Protein AF-A0A937QQ62-F1 (afdb_monomer)

Mean predicted aligned error: 9.94 Å

Foldseek 3Di:
DDPDDKDWDKDKDKDKDDWPWDWPPCDPQQKTKTKTKIKIKIKIKTKIAAAFDKTKDKDKDKDKDWDWDAGPVFRKIKIKIKIKMKIKMKMWGFHHFMWMKIKIKMWMWMWIWMDGPQKIKIKIKIKIKIKMKTKTAFGFTKMKIKIKMKMKMWMWMDGPLGIDIDMDIDIDMDIDMDGDHGRDIDMDIDMDIDMDMDMDMGGRDDDPPPPDD

Secondary structure (DSSP, 8-state):
------EEEEEEEEEEE----EEE---TTT-EEEEEEEEEEEEEEEEEESSEEEEEEEEEEEEEEEEEEEETTTTEEEEEEEEEEEEEEEEEEEESSEEEEEEEEEEEEEEEEEEETTEEEEEEEEEEEEEEEEEEESSEEEEEEEEEEEEEEEEEEEETTEEEEEEEEEEEEEEEEEEE-TT-EEEEEEEEEEEEEEEEEEEPPPPPPP---

Nearest PDB structures (foldseek):
  3efm-assembly1_A  TM=2.524E-01  e=1.528E+00  Bordetella pertussis
  4v3h-assembly2_B  TM=1.634E-01  e=2.079E+00  Klebsiella oxytoca
  4zgv-assembly2_B  TM=1.883E-01  e=3.475E+00  Pectobacterium atrosepticum SCRI1043
  2qom-assembly1_A  TM=1.536E-01  e=3.475E+00  Escherichia coli O157:H7
  3qlb-assembly1_A  TM=2.013E-01  e=6.113E+00  Pseudomonas fluorescens

Structure (mmCIF, N/CA/C/O backbone):
data_AF-A0A937QQ62-F1
#
_entry.id   AF-A0A937QQ62-F1
#
loop_
_atom_site.group_PDB
_atom_site.id
_atom_site.type_symbol
_atom_site.label_atom_id
_atom_site.label_alt_id
_atom_site.label_comp_id
_atom_site.label_asym_id
_atom_site.label_entity_id
_atom_site.label_seq_id
_atom_site.pdbx_PDB_ins_code
_atom_site.Cartn_x
_atom_site.Cartn_y
_atom_site.Cartn_z
_atom_site.occupancy
_atom_site.B_iso_or_equiv
_atom_site.auth_seq_id
_atom_site.auth_comp_id
_atom_site.auth_asym_id
_atom_site.auth_atom_id
_atom_site.pdbx_PDB_model_num
ATOM 1 N N . MET A 1 1 ? 12.461 14.616 -43.320 1.00 37.62 1 MET A N 1
ATOM 2 C CA . MET A 1 1 ? 12.320 14.978 -41.890 1.00 37.62 1 MET A CA 1
ATOM 3 C C . MET A 1 1 ? 11.287 14.035 -41.273 1.00 37.62 1 MET A C 1
ATOM 5 O O . MET A 1 1 ? 10.093 14.271 -41.407 1.00 37.62 1 MET A O 1
ATOM 9 N N . ASN A 1 2 ? 11.718 12.894 -40.723 1.00 38.25 2 ASN A N 1
ATOM 10 C CA . ASN A 1 2 ? 10.791 11.850 -40.265 1.00 38.25 2 ASN A CA 1
ATOM 11 C C . ASN A 1 2 ? 10.217 12.244 -38.903 1.00 38.25 2 ASN A C 1
ATOM 13 O O . ASN A 1 2 ? 10.931 12.215 -37.900 1.00 38.25 2 ASN A O 1
ATOM 17 N N . LYS A 1 3 ? 8.936 12.626 -38.885 1.00 38.94 3 LYS A N 1
ATOM 18 C CA . LYS A 1 3 ? 8.153 12.864 -37.669 1.00 38.94 3 LYS A CA 1
ATOM 19 C C . LYS A 1 3 ? 8.118 11.560 -36.867 1.00 38.94 3 LYS A C 1
ATOM 21 O O . LYS A 1 3 ? 7.357 10.652 -37.181 1.00 38.94 3 LYS A O 1
ATOM 26 N N . ARG A 1 4 ? 8.997 11.425 -35.872 1.00 45.38 4 ARG A N 1
ATOM 27 C CA . ARG A 1 4 ? 8.926 10.323 -34.908 1.00 45.38 4 ARG A CA 1
ATOM 28 C C . ARG A 1 4 ? 7.755 10.634 -33.983 1.00 45.38 4 ARG A C 1
ATOM 30 O O . ARG A 1 4 ? 7.864 11.534 -33.159 1.00 45.38 4 ARG A O 1
ATOM 37 N N . LEU A 1 5 ? 6.635 9.942 -34.176 1.00 44.56 5 LEU A N 1
ATOM 38 C CA . LEU A 1 5 ? 5.533 9.942 -33.220 1.00 44.56 5 LEU A CA 1
ATOM 39 C C . LEU A 1 5 ? 6.037 9.340 -31.905 1.00 44.56 5 LEU A C 1
ATOM 41 O O . LEU A 1 5 ? 6.499 8.200 -31.880 1.00 44.56 5 LEU A O 1
ATOM 45 N N . THR A 1 6 ? 5.965 10.120 -30.833 1.00 47.91 6 THR A N 1
ATOM 46 C CA . THR A 1 6 ? 6.193 9.647 -29.469 1.00 47.91 6 THR A CA 1
ATOM 47 C C . THR A 1 6 ? 4.828 9.301 -28.890 1.00 47.91 6 THR A C 1
ATOM 49 O O . THR A 1 6 ? 4.011 10.195 -28.684 1.00 47.91 6 THR A O 1
ATOM 52 N N . LEU A 1 7 ? 4.557 8.013 -28.668 1.00 48.25 7 LEU A N 1
ATOM 53 C CA . LEU A 1 7 ? 3.339 7.571 -27.993 1.00 48.25 7 LEU A CA 1
ATOM 54 C C . LEU A 1 7 ? 3.666 7.367 -26.508 1.00 48.25 7 LEU A C 1
ATOM 56 O O . LEU A 1 7 ? 4.465 6.495 -26.156 1.00 48.25 7 LEU A O 1
ATOM 60 N N . SER A 1 8 ? 3.076 8.205 -25.661 1.00 52.59 8 SER A N 1
ATOM 61 C CA . SER A 1 8 ? 3.051 8.037 -24.209 1.00 52.59 8 SER A CA 1
ATOM 62 C C . SER A 1 8 ? 1.609 7.749 -23.812 1.00 52.59 8 SER A C 1
ATOM 64 O O . SER A 1 8 ? 0.705 8.472 -24.231 1.00 52.59 8 SER A O 1
ATOM 66 N N . ALA A 1 9 ? 1.390 6.674 -23.061 1.00 56.91 9 ALA A N 1
ATOM 67 C CA . ALA A 1 9 ? 0.075 6.295 -22.564 1.00 56.91 9 ALA A CA 1
ATOM 68 C C . ALA A 1 9 ? 0.156 6.090 -21.053 1.00 56.91 9 ALA A C 1
ATOM 70 O O . ALA A 1 9 ? 1.068 5.423 -20.557 1.00 56.91 9 ALA A O 1
ATOM 71 N N . VAL A 1 10 ? -0.813 6.669 -20.349 1.00 52.09 10 VAL A N 1
ATOM 72 C CA . VAL A 1 10 ? -1.004 6.518 -18.911 1.00 52.09 10 VAL A CA 1
ATOM 73 C C . VAL A 1 10 ? -2.430 6.034 -18.693 1.00 52.09 10 VAL A C 1
ATOM 75 O O . VAL A 1 10 ? -3.376 6.668 -19.154 1.00 52.09 10 VAL A O 1
ATOM 78 N N . VAL A 1 11 ? -2.582 4.900 -18.011 1.00 56.41 11 VAL A N 1
ATOM 79 C CA . VAL A 1 11 ? -3.888 4.353 -17.620 1.00 56.41 11 VAL A CA 1
ATOM 80 C C . VAL A 1 11 ? -3.872 4.151 -16.113 1.00 56.41 11 VAL A C 1
ATOM 82 O O . VAL A 1 11 ? -2.973 3.490 -15.588 1.00 56.41 11 VAL A O 1
ATOM 85 N N . VAL A 1 12 ? -4.864 4.730 -15.437 1.00 56.66 12 VAL A N 1
ATOM 86 C CA . VAL A 1 12 ? -5.102 4.565 -14.002 1.00 56.66 12 VAL A CA 1
ATOM 87 C C . VAL A 1 12 ? -6.483 3.951 -13.830 1.00 56.66 12 VAL A C 1
ATOM 89 O O . VAL A 1 12 ? -7.473 4.525 -14.280 1.00 56.66 12 VAL A O 1
ATOM 92 N N . LEU A 1 13 ? -6.549 2.782 -13.195 1.00 56.09 13 LEU A N 1
ATOM 93 C CA . LEU A 1 13 ? -7.809 2.154 -12.805 1.00 56.09 13 LEU A CA 1
ATOM 94 C C . LEU A 1 13 ? -7.881 2.136 -11.281 1.00 56.09 13 LEU A C 1
ATOM 96 O O . LEU A 1 13 ? -7.097 1.437 -10.639 1.00 56.09 13 LEU A O 1
ATOM 100 N N . LEU A 1 14 ? -8.812 2.911 -10.727 1.00 61.06 14 LEU A N 1
ATOM 101 C CA . LEU A 1 14 ? -9.095 2.954 -9.298 1.00 61.06 14 LEU A CA 1
ATOM 102 C C . LEU A 1 14 ? -10.375 2.162 -9.027 1.00 61.06 14 LEU A C 1
ATOM 104 O O . LEU A 1 14 ? -11.438 2.512 -9.537 1.00 61.06 14 LEU A O 1
ATOM 108 N N . MET A 1 15 ? -10.274 1.104 -8.226 1.00 54.94 15 MET A N 1
ATOM 109 C CA . MET A 1 15 ? -11.436 0.372 -7.724 1.00 54.94 15 MET A CA 1
ATOM 110 C C . MET A 1 15 ? -11.490 0.531 -6.207 1.00 54.94 15 MET A C 1
ATOM 112 O O . MET A 1 15 ? -10.706 -0.083 -5.488 1.00 54.94 15 MET A O 1
ATOM 116 N N . CYS A 1 16 ? -12.408 1.365 -5.724 1.00 51.03 16 CYS A N 1
ATOM 117 C CA . CYS A 1 16 ? -12.754 1.435 -4.307 1.00 51.03 16 CYS A CA 1
ATOM 118 C C . CYS A 1 16 ? -14.059 0.660 -4.113 1.00 51.03 16 CYS A C 1
ATOM 120 O O . CYS A 1 16 ? -15.087 1.062 -4.661 1.00 51.03 16 CYS A O 1
ATOM 122 N N . SER A 1 17 ? -14.035 -0.446 -3.366 1.00 52.47 17 SER A N 1
ATOM 123 C CA . SER A 1 17 ? -15.276 -1.118 -2.964 1.00 52.47 17 SER A CA 1
ATOM 124 C C . SER A 1 17 ? -15.743 -0.539 -1.626 1.00 52.47 17 SER A C 1
ATOM 126 O O . SER A 1 17 ? -14.961 -0.390 -0.685 1.00 52.47 17 SER A O 1
ATOM 128 N N . GLY A 1 18 ? -17.004 -0.099 -1.582 1.00 46.62 18 GLY A N 1
ATOM 129 C CA . GLY A 1 18 ? -17.591 0.558 -0.417 1.00 46.62 18 GLY A CA 1
ATOM 130 C C . GLY A 1 18 ? -17.643 -0.367 0.797 1.00 46.62 18 GLY A C 1
ATOM 131 O O . GLY A 1 18 ? -17.888 -1.566 0.676 1.00 46.62 18 GLY A O 1
ATOM 132 N N . ALA A 1 19 ? -17.427 0.209 1.977 1.00 46.06 19 ALA A N 1
ATOM 133 C CA . ALA A 1 19 ? -17.493 -0.514 3.231 1.00 46.06 19 ALA A CA 1
ATOM 134 C C . ALA A 1 19 ? -18.920 -0.981 3.538 1.00 46.06 19 ALA A C 1
ATOM 136 O O . ALA A 1 19 ? -19.800 -0.168 3.827 1.00 46.06 19 ALA A O 1
ATOM 137 N N . PHE A 1 20 ? -19.158 -2.293 3.515 1.00 46.12 20 PHE A N 1
ATOM 138 C CA . PHE A 1 20 ? -20.405 -2.863 4.014 1.00 46.12 20 PHE A CA 1
ATOM 139 C C . PHE A 1 20 ? -20.339 -2.917 5.540 1.00 46.12 20 PHE A C 1
ATOM 141 O O . PHE A 1 20 ? -19.780 -3.841 6.127 1.00 46.12 20 PHE A O 1
ATOM 148 N N . ALA A 1 21 ? -20.901 -1.902 6.192 1.00 42.62 21 ALA A N 1
ATOM 149 C CA . ALA A 1 21 ? -21.165 -1.955 7.620 1.00 42.62 21 ALA A CA 1
ATOM 150 C C . ALA A 1 21 ? -22.419 -2.811 7.852 1.00 42.62 21 ALA A C 1
ATOM 152 O O . ALA A 1 21 ? -23.536 -2.316 7.713 1.00 42.62 21 ALA A O 1
ATOM 153 N N . SER A 1 22 ? -22.260 -4.098 8.172 1.00 47.44 22 SER A N 1
ATOM 154 C CA . SER A 1 22 ? -23.400 -4.901 8.632 1.00 47.44 22 SER A CA 1
ATOM 155 C C . SER A 1 22 ? -23.539 -4.740 10.144 1.00 47.44 22 SER A C 1
ATOM 157 O O . SER A 1 22 ? -22.675 -5.125 10.935 1.00 47.44 22 SER A O 1
ATOM 159 N N . THR A 1 23 ? -24.617 -4.086 10.562 1.00 49.84 23 THR A N 1
ATOM 160 C CA . THR A 1 23 ? -25.002 -3.996 11.965 1.00 49.84 23 THR A CA 1
ATOM 161 C C . THR A 1 23 ? -25.722 -5.282 12.346 1.00 49.84 23 THR A C 1
ATOM 163 O O . THR A 1 23 ? -26.835 -5.550 11.899 1.00 49.84 23 THR A O 1
ATOM 166 N N . GLY A 1 24 ? -25.086 -6.093 13.192 1.00 47.06 24 GLY A N 1
ATOM 167 C CA . GLY A 1 24 ? -25.740 -7.253 13.786 1.00 47.06 24 GLY A CA 1
ATOM 168 C C . GLY A 1 24 ? -26.969 -6.812 14.583 1.00 47.06 24 GLY A C 1
ATOM 169 O O . GLY A 1 24 ? -26.878 -5.893 15.407 1.00 47.06 24 GLY A O 1
ATOM 170 N N . HIS A 1 25 ? -28.099 -7.460 14.288 1.00 43.50 25 HIS A N 1
ATOM 171 C CA . HIS A 1 25 ? -29.387 -7.353 14.971 1.00 43.50 25 HIS A CA 1
ATOM 172 C C . HIS A 1 25 ? -29.186 -7.225 16.487 1.00 43.50 25 HIS A C 1
ATOM 174 O O . HIS A 1 25 ? -28.410 -7.976 17.078 1.00 43.50 25 HIS A O 1
ATOM 180 N N . GLN A 1 26 ? -29.897 -6.286 17.114 1.00 44.41 26 GLN A N 1
ATOM 181 C CA . GLN A 1 26 ? -29.991 -6.155 18.565 1.00 44.41 26 GLN A CA 1
ATOM 182 C C . GLN A 1 26 ? -30.672 -7.425 19.104 1.00 44.41 26 GLN A C 1
ATOM 184 O O . GLN A 1 26 ? -31.889 -7.475 19.256 1.00 44.41 26 GLN A O 1
ATOM 189 N N . LEU A 1 27 ? -29.901 -8.500 19.296 1.00 50.84 27 LEU A N 1
ATOM 190 C CA . LEU A 1 27 ? -30.382 -9.708 19.953 1.00 50.84 27 LEU A CA 1
ATOM 191 C C . LEU A 1 27 ? -30.845 -9.272 21.344 1.00 50.84 27 LEU A C 1
ATOM 193 O O . LEU A 1 27 ? -30.134 -8.526 22.022 1.00 50.84 27 LEU A O 1
ATOM 197 N N . GLN A 1 28 ? -32.047 -9.704 21.732 1.00 50.94 28 GLN A N 1
ATOM 198 C CA . GLN A 1 28 ? -32.809 -9.313 22.932 1.00 50.94 28 GLN A CA 1
ATOM 199 C C . GLN A 1 28 ? -32.037 -9.361 24.275 1.00 50.94 28 GLN A C 1
ATOM 201 O O . GLN A 1 28 ? -32.583 -8.975 25.301 1.00 50.94 28 GLN A O 1
ATOM 206 N N . SER A 1 29 ? -30.769 -9.781 24.283 1.00 53.16 29 SER A N 1
ATOM 207 C CA . SER A 1 29 ? -29.857 -9.858 25.427 1.00 53.16 29 SER A CA 1
ATOM 208 C C . SER A 1 29 ? -28.827 -8.715 25.550 1.00 53.16 29 SER A C 1
ATOM 210 O O . SER A 1 29 ? -27.942 -8.794 26.397 1.00 53.16 29 SER A O 1
ATOM 212 N N . GLY A 1 30 ? -28.911 -7.640 24.753 1.00 54.53 30 GLY A N 1
ATOM 213 C CA . GLY A 1 30 ? -28.072 -6.441 24.947 1.00 54.53 30 GLY A CA 1
ATOM 214 C C . GLY A 1 30 ? -26.672 -6.501 24.320 1.00 54.53 30 GLY A C 1
ATOM 215 O O . GLY A 1 30 ? -25.769 -5.791 24.762 1.00 54.53 30 GLY A O 1
ATOM 216 N N . SER A 1 31 ? -26.485 -7.322 23.285 1.00 60.22 31 SER A N 1
ATOM 217 C CA . SER A 1 31 ? -25.223 -7.410 22.539 1.00 60.22 31 SER A CA 1
ATOM 218 C C . SER A 1 31 ? -25.063 -6.310 21.474 1.00 60.22 31 SER A C 1
ATOM 220 O O . SER A 1 31 ? -26.042 -5.781 20.944 1.00 60.22 31 SER A O 1
ATOM 222 N N . ILE A 1 32 ? -23.812 -5.961 21.151 1.00 63.41 32 ILE A N 1
ATOM 223 C CA . ILE A 1 32 ? -23.443 -5.059 20.048 1.00 63.41 32 ILE A CA 1
ATOM 224 C C . ILE A 1 32 ? -22.509 -5.793 19.091 1.00 63.41 32 ILE A C 1
ATOM 226 O O . ILE A 1 32 ? -21.389 -6.115 19.476 1.00 63.41 32 ILE A O 1
ATOM 230 N N . GLY A 1 33 ? -22.932 -5.982 17.839 1.00 64.69 33 GLY A N 1
ATOM 231 C CA . GLY A 1 33 ? -22.067 -6.427 16.741 1.00 64.69 33 GLY A CA 1
ATOM 232 C C . GLY A 1 33 ? -21.792 -5.307 15.735 1.00 64.69 33 GLY A C 1
ATOM 233 O O . GLY A 1 33 ? -22.736 -4.649 15.286 1.00 64.69 33 GLY A O 1
ATOM 234 N N . GLN A 1 34 ? -20.528 -5.089 15.371 1.00 70.81 34 GLN A N 1
ATOM 235 C CA . GLN A 1 34 ? -20.122 -4.213 14.266 1.00 70.81 34 GLN A CA 1
ATOM 236 C C . GLN A 1 34 ? -19.093 -4.924 13.400 1.00 70.81 34 GLN A C 1
ATOM 238 O O . GLN 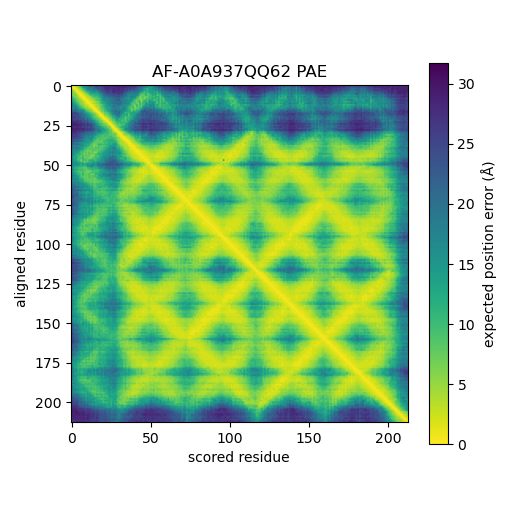A 1 34 ? -18.141 -5.493 13.923 1.00 70.81 34 GLN A O 1
ATOM 243 N N . LEU A 1 35 ? -19.283 -4.887 12.087 1.00 70.88 35 LEU A N 1
ATOM 244 C CA . LEU A 1 35 ? -18.323 -5.404 11.126 1.00 70.88 35 LEU A CA 1
ATOM 245 C C . LEU A 1 35 ? -18.131 -4.353 10.044 1.00 70.88 35 LEU A C 1
ATOM 247 O O . LEU A 1 35 ? -19.108 -3.807 9.534 1.00 70.88 35 LEU A O 1
ATOM 251 N N . GLN A 1 36 ? -16.879 -4.050 9.734 1.00 73.19 36 GLN A N 1
ATOM 252 C CA . GLN A 1 36 ? -16.502 -3.044 8.761 1.00 73.19 36 GLN A CA 1
ATOM 253 C C . GLN A 1 36 ? -15.337 -3.572 7.942 1.00 73.19 36 GLN A C 1
ATOM 255 O O . GLN A 1 36 ? -14.296 -3.925 8.482 1.00 73.19 36 GLN A O 1
ATOM 260 N N . SER A 1 37 ? -15.507 -3.609 6.631 1.00 77.25 37 SER A N 1
ATOM 261 C CA . SER A 1 37 ? -14.449 -3.958 5.690 1.00 77.25 37 SER A CA 1
ATOM 262 C C . SER A 1 37 ? -14.300 -2.865 4.648 1.00 77.25 37 SER A C 1
ATOM 264 O O . SER A 1 37 ? -15.186 -2.037 4.497 1.00 77.25 37 SER A O 1
ATOM 266 N N . GLY A 1 38 ? -13.196 -2.844 3.925 1.00 75.94 38 GLY A N 1
ATOM 267 C CA . GLY A 1 38 ? -12.989 -1.953 2.794 1.00 75.94 38 GLY A CA 1
ATOM 268 C C . GLY A 1 38 ? -11.860 -2.481 1.929 1.00 75.94 38 GLY A C 1
ATOM 269 O O . GLY A 1 38 ? -11.017 -3.238 2.411 1.00 75.94 38 GLY A O 1
ATOM 270 N N . SER A 1 39 ? -11.844 -2.093 0.658 1.00 81.75 39 SER A N 1
ATOM 271 C CA . SER A 1 39 ? -10.717 -2.412 -0.208 1.00 81.75 39 SER A CA 1
ATOM 272 C C . SER A 1 39 ? -10.368 -1.286 -1.162 1.00 81.75 39 SER A C 1
ATOM 274 O O . SER A 1 39 ? -11.225 -0.505 -1.588 1.00 81.75 39 SER A O 1
ATOM 276 N N . ILE A 1 40 ? -9.082 -1.216 -1.492 1.00 82.75 40 ILE A N 1
ATOM 277 C CA . ILE A 1 40 ? -8.523 -0.282 -2.462 1.00 82.75 40 ILE A CA 1
ATOM 278 C C . ILE A 1 40 ? -7.689 -1.071 -3.446 1.00 82.75 40 ILE A C 1
ATOM 280 O O . ILE A 1 40 ? -6.701 -1.703 -3.079 1.00 82.75 40 ILE A O 1
ATOM 284 N N . GLY A 1 41 ? -8.071 -0.983 -4.712 1.00 83.81 41 GLY A N 1
ATOM 285 C CA . GLY A 1 41 ? -7.271 -1.439 -5.833 1.00 83.81 41 GLY A CA 1
ATOM 286 C C . GLY A 1 41 ? -6.778 -0.255 -6.653 1.00 83.81 41 GLY A C 1
ATOM 287 O O . GLY A 1 41 ? -7.569 0.621 -7.006 1.00 83.81 41 GLY A O 1
ATOM 288 N N . SER A 1 42 ? -5.494 -0.251 -7.005 1.00 84.94 42 SER A N 1
ATOM 289 C CA . SER A 1 42 ? -4.940 0.695 -7.977 1.00 84.94 42 SER A CA 1
ATOM 290 C C . SER A 1 42 ? -4.015 -0.010 -8.957 1.00 84.94 42 SER A C 1
ATOM 292 O O . SER A 1 42 ? -3.098 -0.733 -8.558 1.00 84.94 42 SER A O 1
ATOM 294 N N . ALA A 1 43 ? -4.224 0.231 -10.247 1.00 87.31 43 ALA A N 1
ATOM 295 C CA . ALA A 1 43 ? -3.303 -0.177 -11.298 1.00 87.31 43 ALA A CA 1
ATOM 296 C C . ALA A 1 43 ? -2.769 1.054 -12.034 1.00 87.31 43 ALA A C 1
ATOM 298 O O . ALA A 1 43 ? -3.547 1.913 -12.452 1.00 87.31 43 ALA A O 1
ATOM 299 N N . MET A 1 44 ? -1.450 1.103 -12.225 1.00 87.38 44 MET A N 1
ATOM 300 C CA . MET A 1 44 ? -0.759 2.147 -12.974 1.00 87.38 44 MET A CA 1
ATOM 301 C C . MET A 1 44 ? 0.103 1.520 -14.068 1.00 87.38 44 MET A C 1
ATOM 303 O O . MET A 1 44 ? 0.880 0.597 -13.821 1.00 87.38 44 MET A O 1
ATOM 307 N N . LEU A 1 45 ? -0.015 2.059 -15.279 1.00 90.06 45 LEU A N 1
ATOM 308 C CA . LEU A 1 45 ? 0.876 1.771 -16.398 1.00 90.06 45 LEU A CA 1
ATOM 309 C C . LEU A 1 45 ? 1.470 3.087 -16.904 1.00 90.06 45 LEU A C 1
ATOM 311 O O . LEU A 1 45 ? 0.723 4.000 -17.252 1.00 90.06 45 LEU A O 1
ATOM 315 N N . VAL A 1 46 ? 2.799 3.167 -16.965 1.00 88.56 46 VAL A N 1
ATOM 316 C CA . VAL A 1 46 ? 3.533 4.283 -17.581 1.00 88.56 46 VAL A CA 1
ATOM 317 C C . VAL A 1 46 ? 4.473 3.711 -18.622 1.00 88.56 46 VAL A C 1
ATOM 319 O O . VAL A 1 46 ? 5.307 2.866 -18.310 1.00 88.56 46 VAL A O 1
ATOM 322 N N . GLY A 1 47 ? 4.346 4.154 -19.869 1.00 88.38 47 GLY A N 1
ATOM 323 C CA . GLY A 1 47 ? 5.112 3.594 -20.974 1.00 88.38 47 GLY A CA 1
ATOM 324 C C . GLY A 1 47 ? 5.597 4.640 -21.961 1.00 88.38 47 GLY A C 1
ATOM 325 O O . GLY A 1 47 ? 4.938 5.645 -22.212 1.00 88.38 47 GLY A O 1
ATOM 326 N N . ARG A 1 48 ? 6.750 4.354 -22.564 1.00 90.19 48 ARG A N 1
ATOM 327 C CA . ARG A 1 48 ? 7.280 5.057 -23.730 1.00 90.19 48 ARG A CA 1
ATOM 328 C C . ARG A 1 48 ? 7.631 4.038 -24.801 1.00 90.19 48 ARG A C 1
ATOM 330 O O . ARG A 1 48 ? 8.402 3.109 -24.545 1.00 90.19 48 ARG A O 1
ATOM 337 N N . ALA A 1 49 ? 7.140 4.263 -26.013 1.00 85.75 49 ALA A N 1
ATOM 338 C CA . ALA A 1 49 ? 7.518 3.490 -27.187 1.00 85.75 49 ALA A CA 1
ATOM 339 C C . ALA A 1 49 ? 8.182 4.389 -28.236 1.00 85.75 49 ALA A C 1
ATOM 341 O O . ALA A 1 49 ? 7.592 5.374 -28.676 1.00 85.75 49 ALA A O 1
ATOM 342 N N . ALA A 1 50 ? 9.392 4.007 -28.659 1.00 82.19 50 ALA A N 1
ATOM 343 C CA . ALA A 1 50 ? 10.185 4.692 -29.676 1.00 82.19 50 ALA A CA 1
ATOM 344 C C . ALA A 1 50 ? 10.460 6.182 -29.370 1.00 82.19 50 ALA A C 1
ATOM 346 O O . ALA A 1 50 ? 10.093 6.724 -28.331 1.00 82.19 50 ALA A O 1
ATOM 347 N N . GLY A 1 51 ? 11.202 6.842 -30.267 1.00 82.25 51 GLY A N 1
ATOM 348 C CA . GLY A 1 51 ? 11.483 8.278 -30.149 1.00 82.25 51 GLY A CA 1
ATOM 349 C C . GLY A 1 51 ? 12.350 8.661 -28.944 1.00 82.25 51 GLY A C 1
ATOM 350 O O . GLY A 1 51 ? 12.838 7.807 -28.209 1.00 82.25 51 GLY A O 1
ATOM 351 N N . ALA A 1 52 ? 12.614 9.956 -28.796 1.00 88.06 52 ALA A N 1
ATOM 352 C CA . ALA A 1 52 ? 13.186 10.518 -27.577 1.00 88.06 52 ALA A CA 1
ATOM 353 C C . ALA A 1 52 ? 12.052 11.128 -26.751 1.00 88.06 52 ALA A C 1
ATOM 355 O O . ALA A 1 52 ? 11.172 11.767 -27.326 1.00 88.06 52 ALA A O 1
ATOM 356 N N . GLY A 1 53 ? 12.069 10.936 -25.436 1.00 88.19 53 GLY A N 1
ATOM 357 C CA . GLY A 1 53 ? 11.089 11.557 -24.554 1.00 88.19 53 GLY A CA 1
ATOM 358 C C . GLY A 1 53 ? 11.070 10.973 -23.150 1.00 88.19 53 GLY A C 1
ATOM 359 O O . GLY A 1 53 ? 11.829 10.053 -22.820 1.00 88.19 53 GLY A O 1
ATOM 360 N N . SER A 1 54 ? 10.160 11.507 -22.347 1.00 90.12 54 SER A N 1
ATOM 361 C CA . SER A 1 54 ? 9.843 11.032 -21.009 1.00 90.12 54 SER A CA 1
ATOM 362 C C . SER A 1 54 ? 8.336 10.867 -20.828 1.00 90.12 54 SER A C 1
ATOM 364 O O . SER A 1 54 ? 7.541 11.479 -21.541 1.00 90.12 54 SER A O 1
ATOM 366 N N . ALA A 1 55 ? 7.956 10.011 -19.888 1.00 87.38 55 ALA A N 1
ATOM 367 C CA . ALA A 1 55 ? 6.604 9.934 -19.362 1.00 87.38 55 ALA A CA 1
ATOM 368 C C . ALA A 1 55 ? 6.682 9.726 -17.852 1.00 87.38 55 ALA A C 1
ATOM 370 O O . ALA A 1 55 ? 7.558 9.010 -17.367 1.00 87.38 55 ALA A O 1
ATOM 371 N N . GLU A 1 56 ? 5.775 10.358 -17.127 1.00 90.88 56 GLU A N 1
ATOM 372 C CA . GLU A 1 56 ? 5.704 10.296 -15.676 1.00 90.88 56 GLU A CA 1
ATOM 373 C C . GLU A 1 56 ? 4.245 10.181 -15.254 1.00 90.88 56 GLU A C 1
ATOM 375 O O . GLU A 1 56 ? 3.358 10.729 -15.912 1.00 90.88 56 GLU A O 1
ATOM 380 N N . ASN A 1 57 ? 4.000 9.452 -14.172 1.00 88.81 57 ASN A N 1
ATOM 381 C CA . ASN A 1 57 ? 2.720 9.465 -13.488 1.00 88.81 57 ASN A CA 1
ATOM 382 C C . ASN A 1 57 ? 2.927 9.262 -11.989 1.00 88.81 57 ASN A C 1
ATOM 384 O O . ASN A 1 57 ? 3.830 8.534 -11.578 1.00 88.81 57 ASN A O 1
ATOM 388 N N . ALA A 1 58 ? 2.049 9.856 -11.190 1.00 89.31 58 ALA A N 1
ATOM 389 C CA . ALA A 1 58 ? 1.980 9.653 -9.755 1.00 89.31 58 ALA A CA 1
ATOM 390 C C . ALA A 1 58 ? 0.513 9.619 -9.317 1.00 89.31 58 ALA A C 1
ATOM 392 O O . ALA A 1 58 ? -0.311 10.399 -9.790 1.00 89.31 58 ALA A O 1
ATOM 393 N N . VAL A 1 59 ? 0.186 8.700 -8.415 1.00 87.12 59 VAL A N 1
ATOM 394 C CA . VAL A 1 59 ? -1.156 8.499 -7.871 1.00 87.12 59 VAL A CA 1
ATOM 395 C C . VAL A 1 59 ? -1.037 8.336 -6.363 1.00 87.12 59 VAL A C 1
ATOM 397 O O . VAL A 1 59 ? -0.245 7.531 -5.878 1.00 87.12 59 VAL A O 1
ATOM 400 N N . ILE A 1 60 ? -1.844 9.093 -5.623 1.00 87.94 60 ILE A N 1
ATOM 401 C CA . ILE A 1 60 ? -1.984 8.975 -4.172 1.00 87.94 60 ILE A CA 1
ATOM 402 C C . ILE A 1 60 ? -3.457 8.706 -3.876 1.00 87.94 60 ILE A C 1
ATOM 404 O O . ILE A 1 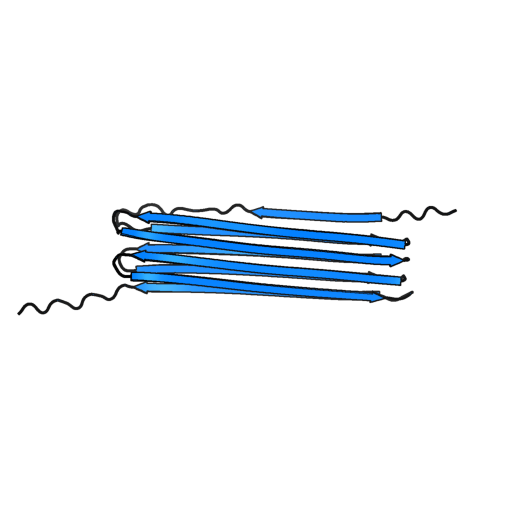60 ? -4.326 9.469 -4.293 1.00 87.94 60 ILE A O 1
ATOM 408 N N . VAL A 1 61 ? -3.730 7.620 -3.161 1.00 86.38 61 VAL A N 1
ATOM 409 C CA . VAL A 1 61 ? -5.072 7.180 -2.781 1.00 86.38 61 VAL A CA 1
ATOM 410 C C . VAL A 1 61 ? -5.141 7.099 -1.258 1.00 86.38 61 VAL A C 1
ATOM 412 O O . VAL A 1 61 ? -4.691 6.108 -0.673 1.00 86.38 61 VAL A O 1
ATOM 415 N N . PRO A 1 62 ? -5.664 8.137 -0.589 1.00 87.75 62 PRO A N 1
ATOM 416 C CA . PRO A 1 62 ? -5.989 8.050 0.822 1.00 87.75 62 PRO A CA 1
ATOM 417 C C . PRO A 1 62 ? -7.300 7.283 1.020 1.00 87.75 62 PRO A C 1
ATOM 419 O O . PRO A 1 62 ? -8.211 7.348 0.194 1.00 87.75 62 PRO A O 1
ATOM 422 N N . PHE A 1 63 ? -7.427 6.618 2.160 1.00 83.81 63 PHE A N 1
ATOM 423 C CA . PHE A 1 63 ? -8.708 6.144 2.665 1.00 83.81 63 PHE A CA 1
ATOM 424 C C . PHE A 1 63 ? -8.792 6.320 4.167 1.00 83.81 63 PHE A C 1
ATOM 426 O O . PHE A 1 63 ? -7.789 6.342 4.881 1.00 83.81 63 PHE A O 1
ATOM 433 N N . GLY A 1 64 ? -10.020 6.435 4.643 1.00 84.31 64 GLY A N 1
ATOM 434 C CA . GLY A 1 64 ? -10.304 6.576 6.0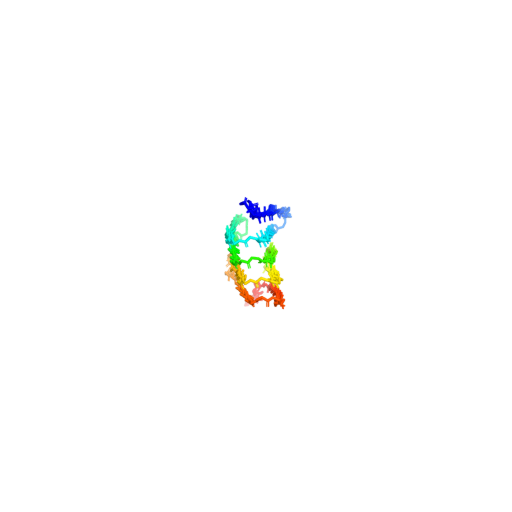51 1.00 84.31 64 GLY A CA 1
ATOM 435 C C . GLY A 1 64 ? -11.750 6.228 6.324 1.00 84.31 64 GLY A C 1
ATOM 436 O O . GLY A 1 64 ? -12.635 6.575 5.544 1.00 84.31 64 GLY A O 1
ATOM 437 N N . GLN A 1 65 ? -11.988 5.548 7.434 1.00 83.06 65 GLN A N 1
ATOM 438 C CA . GLN A 1 65 ? -13.319 5.267 7.923 1.00 83.06 65 GLN A CA 1
ATOM 439 C C . GLN A 1 65 ? -13.327 5.233 9.445 1.00 83.06 65 GLN A C 1
ATOM 441 O O . GLN A 1 65 ? -12.455 4.636 10.066 1.00 83.06 65 GLN A O 1
ATOM 446 N N . ASN A 1 66 ? -14.335 5.872 10.029 1.00 84.94 66 ASN A N 1
ATOM 447 C CA . ASN A 1 66 ? -14.536 5.945 11.467 1.00 84.94 66 ASN A CA 1
ATOM 448 C C . ASN A 1 66 ? -15.953 5.475 11.774 1.00 84.94 66 ASN A C 1
ATOM 450 O O . ASN A 1 66 ? -16.906 5.924 11.137 1.00 84.94 66 ASN A O 1
ATOM 454 N N . GLN A 1 67 ? -16.099 4.599 12.757 1.00 81.25 67 GLN A N 1
ATOM 455 C CA . GLN A 1 67 ? -17.383 4.174 13.286 1.00 81.25 67 GLN A CA 1
ATOM 456 C C . GLN A 1 67 ? -17.417 4.398 14.789 1.00 81.25 67 GLN A C 1
ATOM 458 O O . GLN A 1 67 ? -16.454 4.143 15.507 1.00 81.25 67 GLN A O 1
ATOM 463 N N . TYR A 1 68 ? -18.563 4.866 15.263 1.00 85.31 68 TYR A N 1
ATOM 464 C CA . TYR A 1 68 ? -18.833 5.057 16.675 1.00 85.31 68 TYR A CA 1
ATOM 465 C C . TYR A 1 68 ? -20.187 4.443 17.000 1.00 85.31 68 TYR A C 1
ATOM 467 O O . TYR A 1 68 ? -21.169 4.673 16.290 1.00 85.31 68 TYR A O 1
ATOM 475 N N . ARG A 1 69 ? -20.254 3.680 18.087 1.00 82.19 69 ARG A N 1
ATOM 476 C CA . ARG A 1 69 ? -21.500 3.109 18.587 1.00 82.19 69 ARG A CA 1
ATOM 477 C C . ARG A 1 69 ? -21.552 3.165 20.098 1.00 82.19 69 ARG A C 1
ATOM 479 O O . ARG A 1 69 ? -20.564 2.958 20.794 1.00 82.19 69 ARG A O 1
ATOM 486 N N . ARG A 1 70 ? -22.754 3.398 20.609 1.00 83.25 70 ARG A N 1
ATOM 487 C CA . ARG A 1 70 ? -23.066 3.358 22.033 1.00 83.25 70 ARG A CA 1
ATOM 488 C C . ARG A 1 70 ? -24.277 2.466 22.250 1.00 83.25 70 ARG A C 1
ATOM 490 O O . ARG A 1 70 ? -25.243 2.554 21.499 1.00 83.25 70 ARG A O 1
ATOM 497 N N . ASN A 1 71 ? -24.233 1.643 23.287 1.00 80.25 71 ASN A N 1
ATOM 498 C CA . ASN A 1 71 ? -25.406 0.964 23.820 1.00 80.25 71 ASN A CA 1
ATOM 499 C C . ASN A 1 71 ? -25.678 1.516 25.214 1.00 80.25 71 ASN A C 1
ATOM 501 O O . ASN A 1 71 ? -24.855 1.390 26.120 1.00 80.25 71 ASN A O 1
ATOM 505 N N . SER A 1 72 ? -26.828 2.163 25.358 1.00 79.62 72 SER A N 1
ATOM 506 C CA . SER A 1 72 ? -27.280 2.737 26.620 1.00 79.62 72 SER A CA 1
ATOM 507 C C . SER A 1 72 ? -27.642 1.671 27.652 1.00 79.62 72 SER A C 1
ATOM 509 O O . SER A 1 72 ? -27.436 1.907 28.835 1.00 79.62 72 SER A O 1
ATOM 511 N N . ALA A 1 73 ? -28.120 0.494 27.235 1.00 77.62 73 ALA A N 1
ATOM 512 C CA . ALA A 1 73 ? -28.526 -0.566 28.157 1.00 77.62 73 ALA A CA 1
ATOM 513 C C . ALA A 1 73 ? -27.330 -1.183 28.900 1.00 77.62 73 ALA A C 1
ATOM 515 O O . ALA A 1 73 ? -27.423 -1.486 30.084 1.00 77.62 73 ALA A O 1
ATOM 516 N N . SER A 1 74 ? -26.194 -1.338 28.217 1.00 75.88 74 SER A N 1
ATOM 517 C CA . SER A 1 74 ? -24.960 -1.903 28.782 1.00 75.88 74 SER A CA 1
ATOM 518 C C . SER A 1 74 ? -23.921 -0.847 29.175 1.00 75.88 74 SER A C 1
ATOM 520 O O . SER A 1 74 ? -22.860 -1.202 29.683 1.00 75.88 74 SER A O 1
ATOM 522 N N . ASN A 1 75 ? -24.189 0.444 28.935 1.00 82.75 75 ASN A N 1
ATOM 523 C CA . ASN A 1 75 ? -23.215 1.537 29.062 1.00 82.75 75 ASN A CA 1
ATOM 524 C C . ASN A 1 75 ? -21.892 1.271 28.324 1.00 82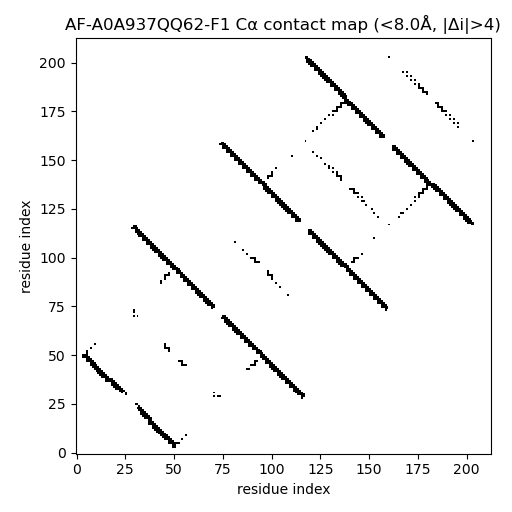.75 75 ASN A C 1
ATOM 526 O O . ASN A 1 75 ? -20.826 1.698 28.761 1.00 82.75 75 ASN A O 1
ATOM 530 N N . THR A 1 76 ? -21.959 0.569 27.193 1.00 80.25 76 THR A N 1
ATOM 531 C CA . THR A 1 76 ? -20.776 0.244 26.392 1.00 80.25 76 THR A CA 1
ATOM 532 C C . THR A 1 76 ? -20.659 1.185 25.206 1.00 80.25 76 THR A C 1
ATOM 534 O O . THR A 1 76 ? -21.641 1.419 24.492 1.00 80.25 76 THR A O 1
ATOM 537 N N . THR A 1 77 ? -19.454 1.682 24.962 1.00 85.31 77 THR A N 1
ATOM 538 C CA . THR A 1 77 ? -19.108 2.443 23.763 1.00 85.31 77 THR A CA 1
ATOM 539 C C . THR A 1 77 ? -18.048 1.710 22.964 1.00 85.31 77 THR A C 1
ATOM 541 O O . THR A 1 77 ? -17.148 1.075 23.509 1.00 85.31 77 THR A O 1
ATOM 544 N N . VAL A 1 78 ? -18.180 1.799 21.652 1.00 83.31 78 VAL A N 1
ATOM 545 C CA . VAL A 1 78 ? -17.267 1.222 20.682 1.00 83.31 78 VAL A CA 1
ATOM 546 C C . VAL A 1 78 ? -16.881 2.314 19.706 1.00 83.31 78 VAL A C 1
ATOM 548 O O . VAL A 1 78 ? -17.739 3.022 19.180 1.00 83.31 78 VAL A O 1
ATOM 551 N N . PHE A 1 79 ? -15.586 2.452 19.482 1.00 85.81 79 PHE A N 1
ATOM 552 C CA . PHE A 1 79 ? -15.013 3.329 18.485 1.00 85.81 79 PHE A CA 1
ATOM 553 C C . PHE A 1 79 ? -14.055 2.516 17.629 1.00 85.81 79 PHE A C 1
ATOM 555 O O . PHE A 1 79 ? -13.232 1.773 18.157 1.00 85.81 79 PHE A O 1
ATOM 562 N N . GLN A 1 80 ? -14.175 2.644 16.317 1.00 86.44 80 GLN A N 1
ATOM 563 C CA . GLN A 1 80 ? -13.298 1.969 15.380 1.00 86.44 80 GLN A CA 1
ATOM 564 C C . GLN A 1 80 ? -12.854 2.958 14.310 1.00 86.44 80 GLN A C 1
ATOM 566 O O . GLN A 1 80 ? -13.677 3.668 13.735 1.00 86.44 80 GLN A O 1
ATOM 571 N N . THR A 1 81 ? -11.563 2.983 14.021 1.00 87.81 81 THR A N 1
ATOM 572 C CA . THR A 1 81 ? -10.960 3.843 13.008 1.00 87.81 81 THR A CA 1
ATOM 573 C C . THR A 1 81 ? -10.063 3.005 12.135 1.00 87.81 81 THR A C 1
ATOM 575 O O . THR A 1 81 ? -9.275 2.209 12.629 1.00 87.81 81 THR A O 1
ATOM 578 N N . GLN A 1 82 ? -10.148 3.228 10.832 1.00 88.00 82 GLN A N 1
ATOM 579 C CA . GLN A 1 82 ? -9.194 2.707 9.871 1.00 88.00 82 GLN A CA 1
ATOM 580 C C . GLN A 1 82 ? -8.771 3.825 8.948 1.00 88.00 82 GLN A C 1
ATOM 582 O O . GLN A 1 82 ? -9.601 4.624 8.518 1.00 88.00 82 GLN A O 1
ATOM 587 N N . ASN A 1 83 ? -7.494 3.875 8.622 1.00 90.75 83 ASN A N 1
ATOM 588 C CA . ASN A 1 83 ? -6.960 4.837 7.680 1.00 90.75 83 ASN A CA 1
ATOM 589 C C . ASN A 1 83 ? -5.753 4.268 6.948 1.00 90.75 83 ASN A C 1
ATOM 591 O O . ASN A 1 83 ? -5.090 3.337 7.399 1.00 90.75 83 ASN A O 1
ATOM 595 N N . GLY A 1 84 ? -5.442 4.869 5.813 1.00 91.00 84 GLY A N 1
ATOM 596 C CA . GLY A 1 84 ? -4.188 4.611 5.142 1.00 91.00 84 GLY A CA 1
ATOM 597 C C . GLY A 1 84 ? -4.041 5.396 3.858 1.00 91.00 84 GLY A C 1
ATOM 598 O O . GLY A 1 84 ? -4.905 6.176 3.456 1.00 91.00 84 GLY A O 1
ATOM 599 N N . LEU A 1 85 ? -2.890 5.202 3.243 1.00 91.56 85 LEU A N 1
ATOM 600 C CA . LEU A 1 85 ? -2.435 5.925 2.081 1.00 91.56 85 LEU A CA 1
ATOM 601 C C . LEU A 1 85 ? -1.664 4.959 1.196 1.00 91.56 85 LEU A C 1
ATOM 603 O O . LEU A 1 85 ? -0.664 4.374 1.612 1.00 91.56 85 LEU A O 1
ATOM 607 N N . LEU A 1 86 ? -2.136 4.816 -0.035 1.00 92.25 86 LEU A N 1
ATOM 608 C CA . LEU A 1 86 ? -1.416 4.157 -1.110 1.00 92.25 86 LEU A CA 1
ATOM 609 C C . LEU A 1 86 ? -0.803 5.233 -2.006 1.00 92.25 86 LEU A C 1
ATOM 611 O O . LEU A 1 86 ? -1.516 6.093 -2.510 1.00 92.25 86 LEU A O 1
ATOM 615 N N . ALA A 1 87 ? 0.503 5.170 -2.232 1.00 92.88 87 ALA A N 1
ATOM 616 C CA . ALA A 1 87 ? 1.213 6.024 -3.171 1.00 92.88 87 ALA A CA 1
ATOM 617 C C . ALA A 1 87 ? 1.885 5.168 -4.244 1.00 92.88 87 ALA A C 1
ATOM 619 O O . ALA A 1 87 ? 2.518 4.154 -3.958 1.00 92.88 87 ALA A O 1
ATOM 620 N N . GLN A 1 88 ? 1.754 5.590 -5.490 1.00 94.00 88 GLN A N 1
ATOM 621 C CA . GLN A 1 88 ? 2.379 4.988 -6.655 1.00 94.00 88 GLN A CA 1
ATOM 622 C C . GLN A 1 88 ? 2.983 6.099 -7.493 1.00 94.00 88 GLN A C 1
ATOM 624 O O . GLN A 1 88 ? 2.387 7.165 -7.640 1.00 94.00 88 GLN A O 1
ATOM 629 N N . GLY A 1 89 ? 4.129 5.843 -8.096 1.00 93.19 89 GLY A N 1
ATOM 630 C CA . GLY A 1 89 ? 4.607 6.692 -9.163 1.00 93.19 89 GLY A CA 1
ATOM 631 C C . GLY A 1 89 ? 5.724 6.061 -9.956 1.00 93.19 89 GLY A C 1
ATOM 632 O O . GLY A 1 89 ? 6.390 5.111 -9.536 1.00 93.19 89 GLY A O 1
ATOM 633 N N . ALA A 1 90 ? 5.882 6.582 -11.159 1.00 94.75 90 ALA A N 1
ATOM 634 C CA . ALA A 1 90 ? 6.726 5.995 -12.166 1.00 94.75 90 ALA A CA 1
ATOM 635 C C . ALA A 1 90 ? 7.212 7.058 -13.138 1.00 94.75 90 ALA A C 1
ATOM 637 O O . ALA A 1 90 ? 6.449 7.924 -13.562 1.00 94.75 90 ALA A O 1
ATOM 638 N N . THR A 1 91 ? 8.466 6.924 -13.554 1.00 94.31 91 THR A N 1
ATOM 639 C CA . THR A 1 91 ? 9.077 7.778 -14.568 1.00 94.31 91 THR A CA 1
ATOM 640 C C . THR A 1 91 ? 9.802 6.900 -15.572 1.00 94.31 91 THR A C 1
ATOM 642 O O . THR A 1 91 ? 10.549 5.991 -15.217 1.00 94.31 91 THR A O 1
ATOM 645 N N . VAL A 1 92 ? 9.617 7.175 -16.857 1.00 93.44 92 VAL A N 1
ATOM 646 C CA . VAL A 1 92 ? 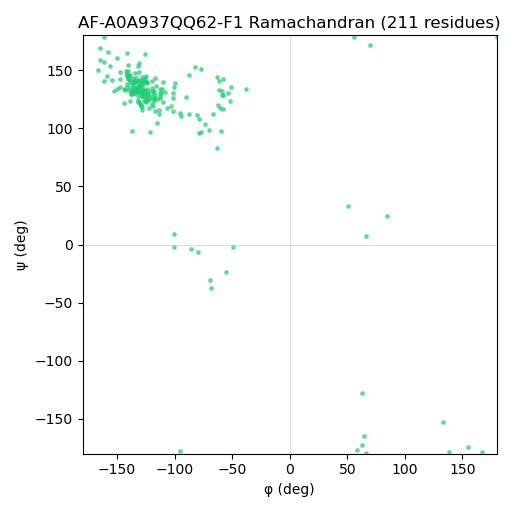10.374 6.551 -17.942 1.00 93.44 92 VAL A CA 1
ATOM 647 C C . VAL A 1 92 ? 11.019 7.643 -18.776 1.00 93.44 92 VAL A C 1
ATOM 649 O O . VAL A 1 92 ? 10.366 8.606 -19.157 1.00 93.44 92 VAL A O 1
ATOM 652 N N . VAL A 1 93 ? 12.300 7.499 -19.104 1.00 93.44 93 VAL A N 1
ATOM 653 C CA . VAL A 1 93 ? 13.054 8.483 -19.900 1.00 93.44 93 VAL A CA 1
ATOM 654 C C . VAL A 1 93 ? 13.993 7.775 -20.862 1.00 93.44 93 VAL A C 1
ATOM 656 O O . VAL A 1 93 ? 14.462 6.670 -20.581 1.00 93.44 93 VAL A O 1
ATOM 659 N N . GLY A 1 94 ? 14.211 8.337 -22.050 1.00 91.88 94 GLY A N 1
ATOM 660 C CA . GLY A 1 94 ? 15.176 7.769 -22.983 1.00 91.88 94 GLY A CA 1
ATOM 661 C C . GLY A 1 94 ? 14.947 8.084 -24.451 1.00 91.88 94 GLY A C 1
ATOM 662 O O . GLY A 1 94 ? 14.058 8.845 -24.826 1.00 91.88 94 GLY A O 1
ATOM 663 N N . ARG A 1 95 ? 15.776 7.456 -25.289 1.00 91.12 95 ARG A N 1
ATOM 664 C CA . ARG A 1 95 ? 15.800 7.577 -26.746 1.00 91.12 95 ARG A CA 1
ATOM 665 C C . ARG A 1 95 ? 15.850 6.205 -27.410 1.00 91.12 95 ARG A C 1
ATOM 667 O O . ARG A 1 95 ? 16.795 5.443 -27.223 1.00 91.12 95 ARG A O 1
ATOM 674 N N . GLY A 1 96 ? 14.864 5.929 -28.256 1.00 84.81 96 GLY A N 1
ATOM 675 C CA . GLY A 1 96 ? 14.691 4.640 -28.913 1.00 84.81 96 GLY A CA 1
ATOM 676 C C . GLY A 1 96 ? 14.276 3.526 -27.945 1.00 84.81 96 GLY A C 1
ATOM 677 O O . GLY A 1 96 ? 14.259 3.691 -26.718 1.00 84.81 96 GLY A O 1
ATOM 678 N N . GLY A 1 97 ? 13.936 2.375 -28.522 1.00 87.88 97 GLY A N 1
ATOM 679 C CA . GLY A 1 97 ? 13.466 1.211 -27.775 1.00 87.88 97 GLY A CA 1
ATOM 680 C C . GLY A 1 97 ? 12.138 1.446 -27.052 1.00 87.88 97 GLY A C 1
ATOM 681 O O . GLY A 1 97 ? 11.421 2.411 -27.323 1.00 87.88 97 GLY A O 1
ATOM 682 N N . ILE A 1 98 ? 11.837 0.553 -26.115 1.00 89.12 98 ILE A N 1
ATOM 683 C CA . ILE A 1 98 ? 10.627 0.567 -25.291 1.00 89.12 98 ILE A CA 1
ATOM 684 C C . ILE A 1 98 ? 11.053 0.672 -23.824 1.00 89.12 98 ILE A C 1
ATOM 686 O O . ILE A 1 98 ? 12.078 0.114 -23.422 1.00 89.12 98 ILE A O 1
ATOM 690 N N . SER A 1 99 ? 10.320 1.453 -23.041 1.00 91.81 99 SER A N 1
ATOM 691 C CA . SER A 1 99 ? 10.465 1.555 -21.588 1.00 91.81 99 SER A CA 1
ATOM 692 C C . SER A 1 99 ? 9.078 1.502 -20.971 1.00 91.81 99 SER A C 1
ATOM 694 O O . SER A 1 99 ? 8.165 2.134 -21.502 1.00 91.81 99 SER A O 1
ATOM 696 N N . GLY A 1 100 ? 8.919 0.802 -19.855 1.00 91.00 100 GLY A N 1
ATOM 697 C CA . GLY A 1 100 ? 7.626 0.717 -19.195 1.00 91.00 100 GLY A CA 1
ATOM 698 C C . GLY A 1 100 ? 7.721 0.400 -17.715 1.00 91.00 100 GLY A C 1
ATOM 699 O O . GLY A 1 100 ? 8.669 -0.239 -17.259 1.00 91.00 100 GLY A O 1
ATOM 700 N N . VAL A 1 101 ? 6.704 0.846 -16.994 1.00 93.12 101 VAL A N 1
ATOM 701 C CA . VAL A 1 101 ? 6.436 0.528 -15.599 1.00 93.12 101 VAL A CA 1
ATOM 702 C C . VAL A 1 101 ? 4.998 0.051 -15.492 1.00 93.12 101 VAL A C 1
ATOM 704 O O . VAL A 1 101 ? 4.087 0.731 -15.959 1.00 93.12 101 VAL A O 1
ATOM 707 N N . LEU A 1 102 ? 4.806 -1.098 -14.854 1.00 92.94 102 LEU A N 1
ATOM 708 C CA . LEU A 1 102 ? 3.513 -1.625 -14.446 1.00 92.94 102 LEU A CA 1
ATOM 709 C C . LEU A 1 102 ? 3.501 -1.734 -12.922 1.00 92.94 102 LEU A C 1
ATOM 711 O O . LEU A 1 102 ? 4.366 -2.386 -12.342 1.00 92.94 102 LEU A O 1
ATOM 715 N N . GLN A 1 103 ? 2.500 -1.143 -12.286 1.00 93.00 103 GLN A N 1
ATOM 716 C CA . GLN A 1 103 ? 2.268 -1.259 -10.852 1.00 93.00 103 GLN A CA 1
ATOM 717 C C . GLN A 1 103 ? 0.837 -1.702 -10.592 1.00 93.00 103 GLN A C 1
ATOM 719 O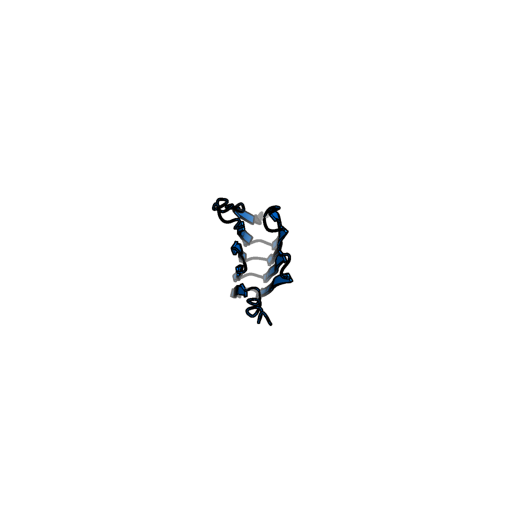 O . GLN A 1 103 ? -0.106 -1.253 -11.247 1.00 93.00 103 GLN A O 1
ATOM 724 N N . ARG A 1 104 ? 0.675 -2.583 -9.611 1.00 90.69 104 ARG A N 1
ATOM 725 C CA . ARG A 1 104 ? -0.619 -2.999 -9.077 1.00 90.69 104 ARG A CA 1
ATOM 726 C C . ARG A 1 104 ? -0.551 -2.965 -7.561 1.00 90.69 104 ARG A C 1
ATOM 728 O O . ARG A 1 104 ? 0.433 -3.400 -6.968 1.00 90.69 104 ARG A O 1
ATOM 735 N N . ALA A 1 105 ? -1.580 -2.418 -6.942 1.00 88.88 105 ALA A N 1
ATOM 736 C CA . ALA A 1 105 ? -1.787 -2.453 -5.507 1.00 88.88 105 ALA A CA 1
ATOM 737 C C . ALA A 1 105 ? -3.180 -2.986 -5.215 1.00 88.88 105 ALA A C 1
ATOM 739 O O . ALA A 1 105 ? -4.140 -2.591 -5.879 1.00 88.88 105 ALA A O 1
ATOM 740 N N . GLY A 1 106 ? -3.260 -3.839 -4.205 1.00 88.31 106 GLY A N 1
ATOM 741 C CA . GLY A 1 106 ? -4.487 -4.224 -3.532 1.00 88.31 106 GLY A CA 1
ATOM 742 C C . GLY A 1 106 ? -4.287 -4.053 -2.035 1.00 88.31 106 GLY A C 1
ATOM 743 O O . GLY A 1 106 ? -3.256 -4.458 -1.499 1.00 88.31 106 GLY A O 1
ATOM 744 N N . VAL A 1 107 ? -5.242 -3.416 -1.377 1.00 86.56 107 VAL A N 1
ATOM 745 C CA . VAL A 1 107 ? -5.281 -3.290 0.075 1.00 86.56 107 VAL A CA 1
ATOM 746 C C . VAL A 1 107 ? -6.664 -3.707 0.518 1.00 86.56 107 VAL A C 1
ATOM 748 O O . VAL A 1 107 ? -7.636 -3.075 0.112 1.00 86.56 107 VAL A O 1
ATOM 751 N N . ASP A 1 108 ? -6.738 -4.725 1.365 1.00 87.19 108 ASP A N 1
ATOM 752 C CA . ASP A 1 108 ? -7.972 -5.155 2.007 1.00 87.19 108 ASP A CA 1
ATOM 753 C C . ASP A 1 108 ? -7.880 -4.885 3.504 1.00 87.19 108 ASP A C 1
ATOM 755 O O . ASP A 1 108 ? -6.913 -5.243 4.178 1.00 87.19 108 ASP A O 1
ATOM 759 N N . VAL A 1 109 ? -8.910 -4.248 4.041 1.00 84.44 109 VAL A N 1
ATOM 760 C CA . VAL A 1 109 ? -9.028 -3.936 5.460 1.00 84.44 109 VAL A CA 1
ATOM 761 C C . VAL A 1 109 ? -10.326 -4.507 6.003 1.00 84.44 109 VAL A C 1
ATOM 763 O O . VAL A 1 109 ? -11.363 -4.469 5.343 1.00 84.44 109 VAL A O 1
ATOM 766 N N . GLY A 1 110 ? -10.280 -5.053 7.213 1.00 82.62 110 GLY A N 1
ATOM 767 C CA . GLY A 1 110 ? -11.444 -5.588 7.902 1.00 82.62 110 GLY A CA 1
ATOM 768 C C . GLY A 1 110 ? -11.294 -5.461 9.407 1.00 82.62 110 GLY A C 1
ATOM 769 O O . GLY A 1 110 ? -10.255 -5.809 9.947 1.00 82.62 110 GLY A O 1
ATOM 770 N N . GLN A 1 111 ? -12.332 -4.986 10.082 1.00 79.44 111 GLN A N 1
ATOM 771 C CA . GLN A 1 111 ? -12.450 -5.011 11.532 1.00 79.44 111 GLN A CA 1
ATOM 772 C C . GLN A 1 111 ? -13.830 -5.496 11.954 1.00 79.44 111 GLN A C 1
ATOM 774 O O . GLN A 1 111 ? -14.837 -5.258 11.282 1.00 79.44 111 GLN A O 1
ATOM 779 N N . GLY A 1 112 ? -13.871 -6.175 13.091 1.00 78.06 112 GLY A N 1
ATOM 780 C CA . GLY A 1 112 ? -15.075 -6.716 13.687 1.00 78.06 112 GLY A CA 1
ATOM 781 C C . GLY A 1 112 ? -15.062 -6.556 15.200 1.00 78.06 112 GLY A C 1
ATOM 782 O O . GLY A 1 112 ? -14.038 -6.724 15.860 1.00 78.06 112 GLY A O 1
ATOM 783 N N . GLN A 1 113 ? -16.227 -6.256 15.763 1.00 76.25 113 GLN A N 1
ATOM 784 C CA . GLN A 1 113 ? -16.479 -6.339 17.190 1.00 76.25 113 GLN A CA 1
ATOM 785 C C . GLN A 1 113 ? -17.758 -7.093 17.481 1.00 76.25 113 GLN A C 1
ATOM 787 O O . GLN A 1 113 ? -18.786 -6.847 16.849 1.00 76.25 113 GLN A O 1
ATOM 792 N N . LEU A 1 114 ? -17.719 -7.897 18.538 1.00 78.88 114 LEU A N 1
ATOM 793 C CA . LEU A 1 114 ? -18.906 -8.352 19.237 1.00 78.88 114 LEU A CA 1
ATOM 794 C C . LEU A 1 114 ? -18.735 -8.127 20.740 1.00 78.88 114 LEU A C 1
ATOM 796 O O . LEU A 1 114 ? -17.801 -8.634 21.355 1.00 78.88 114 LEU A O 1
ATOM 800 N N . VAL A 1 115 ? -19.655 -7.377 21.337 1.00 71.88 115 VAL A N 1
ATOM 801 C CA . VAL A 1 115 ? -19.805 -7.262 22.790 1.00 71.88 115 VAL A CA 1
ATOM 802 C C . VAL A 1 115 ? -21.053 -8.038 23.184 1.00 71.88 115 VAL A C 1
ATOM 804 O O . VAL A 1 115 ? -22.146 -7.692 22.740 1.00 71.88 115 VAL A O 1
ATOM 807 N N . ALA A 1 116 ? -20.901 -9.079 24.000 1.00 72.62 116 ALA A N 1
ATOM 808 C CA . ALA A 1 116 ? -21.998 -9.914 24.482 1.00 72.62 116 ALA A CA 1
ATOM 809 C C . ALA A 1 116 ? -21.818 -10.201 25.982 1.00 72.62 116 ALA A C 1
ATOM 811 O O . ALA A 1 116 ? -21.063 -11.086 26.386 1.00 72.62 116 ALA A O 1
ATOM 812 N N . GLY A 1 117 ? -22.513 -9.432 26.825 1.00 72.69 117 GLY A N 1
ATOM 813 C CA . GLY A 1 117 ? -22.387 -9.542 28.280 1.00 72.69 117 GLY A CA 1
ATOM 814 C C . GLY A 1 117 ? -20.963 -9.207 28.759 1.00 72.69 117 GLY A C 1
ATOM 815 O O . GLY A 1 117 ? -20.458 -8.142 28.404 1.00 72.69 117 GLY A O 1
ATOM 816 N N . PRO A 1 118 ? -20.303 -10.073 29.558 1.00 68.38 118 PRO A N 1
ATOM 817 C CA . PRO A 1 118 ? -18.942 -9.833 30.042 1.00 68.38 118 PRO A CA 1
ATOM 818 C C . PRO A 1 118 ? -17.861 -10.154 29.003 1.00 68.38 118 PRO A C 1
ATOM 820 O O . PRO A 1 118 ? -16.686 -9.922 29.280 1.00 68.38 118 PRO A O 1
ATOM 823 N N . VAL A 1 119 ? -18.233 -10.721 27.849 1.00 71.94 119 VAL A N 1
ATOM 824 C CA . VAL A 1 119 ? -17.297 -11.158 26.813 1.00 71.94 119 VAL A CA 1
ATOM 825 C C . VAL A 1 119 ? -17.255 -10.134 25.687 1.00 71.94 119 VAL A C 1
ATOM 827 O O . VAL A 1 119 ? -18.282 -9.717 25.148 1.00 71.94 119 VAL A O 1
ATOM 830 N N . THR A 1 120 ? -16.041 -9.752 25.315 1.00 73.81 120 THR A N 1
ATOM 831 C CA . THR A 1 120 ? -15.745 -8.914 24.158 1.00 73.81 120 THR A CA 1
ATOM 832 C C . THR A 1 120 ? -14.850 -9.689 23.201 1.00 73.81 120 THR A C 1
ATOM 834 O O . THR A 1 120 ? -13.811 -10.209 23.602 1.00 73.81 120 THR A O 1
ATOM 837 N N . LEU A 1 121 ? -15.265 -9.752 21.939 1.00 76.69 121 LEU A N 1
ATOM 838 C CA . LEU A 1 121 ? -14.517 -10.317 20.822 1.00 76.69 121 LEU A CA 1
ATOM 839 C C . LEU A 1 121 ? -14.145 -9.181 19.874 1.00 76.69 121 LEU A C 1
ATOM 841 O O . LEU A 1 121 ? -15.018 -8.423 19.442 1.00 76.69 121 LEU A O 1
ATOM 845 N N . GLN A 1 122 ? -12.860 -9.068 19.563 1.00 80.00 122 GLN A N 1
ATOM 846 C CA . GLN A 1 122 ? -12.313 -8.093 18.624 1.00 80.00 122 GLN A CA 1
ATOM 847 C C . GLN A 1 122 ? -11.453 -8.813 17.596 1.00 80.00 122 GLN A C 1
ATOM 849 O O . GLN A 1 122 ? -10.806 -9.817 17.907 1.00 80.00 122 GLN A O 1
ATOM 854 N N . GLY A 1 123 ? -11.492 -8.329 16.361 1.00 82.62 123 GLY A N 1
ATOM 855 C CA . GLY A 1 123 ? -10.744 -8.901 15.258 1.00 82.62 123 GLY A CA 1
ATOM 856 C C . GLY A 1 123 ? -10.434 -7.838 14.226 1.00 82.62 123 GLY A C 1
ATOM 857 O O . GLY A 1 123 ? -11.328 -7.113 13.798 1.00 82.62 123 GLY A O 1
ATOM 858 N N . GLU A 1 124 ? -9.182 -7.780 13.806 1.00 84.88 124 GLU A N 1
ATOM 859 C CA . GLU A 1 124 ? -8.690 -6.824 12.827 1.00 84.88 124 GLU A CA 1
ATOM 860 C C . GLU A 1 124 ? -7.821 -7.563 11.801 1.00 84.88 124 GLU A C 1
ATOM 862 O O . GLU A 1 124 ? -7.058 -8.472 12.141 1.00 84.88 124 GLU A O 1
ATOM 867 N N . LYS A 1 125 ? -7.945 -7.187 10.527 1.00 86.81 125 LYS A N 1
ATOM 868 C CA . LYS A 1 125 ? -7.156 -7.699 9.404 1.00 86.81 125 LYS A CA 1
ATOM 869 C C . LYS A 1 125 ? -6.750 -6.539 8.500 1.00 86.81 125 LYS A C 1
ATOM 871 O O . LYS A 1 125 ? -7.607 -5.773 8.054 1.00 86.81 125 LYS A O 1
ATOM 876 N N . ILE A 1 126 ? -5.465 -6.462 8.173 1.00 88.12 126 ILE A N 1
ATOM 877 C CA . ILE A 1 126 ? -4.956 -5.664 7.056 1.00 88.12 126 ILE A CA 1
ATOM 878 C C . ILE A 1 126 ? -4.188 -6.597 6.122 1.00 88.12 126 ILE A C 1
ATOM 880 O O . ILE A 1 126 ? -3.309 -7.334 6.562 1.00 88.12 126 ILE A O 1
ATOM 884 N N . ASP A 1 127 ? -4.518 -6.553 4.839 1.00 88.88 127 ASP A N 1
ATOM 885 C CA . ASP A 1 127 ? -3.838 -7.269 3.765 1.00 88.88 127 ASP A CA 1
ATOM 886 C C . ASP A 1 127 ? -3.326 -6.257 2.745 1.00 88.88 127 ASP A C 1
ATOM 888 O O . ASP A 1 127 ? -4.089 -5.421 2.264 1.00 88.88 127 ASP A O 1
ATOM 892 N N . VAL A 1 128 ? -2.039 -6.306 2.424 1.00 91.12 128 VAL A N 1
ATOM 893 C CA . VAL A 1 128 ? -1.391 -5.380 1.493 1.00 91.12 128 VAL A CA 1
ATOM 894 C C . VAL A 1 128 ? -0.648 -6.192 0.450 1.00 91.12 128 VAL A C 1
ATOM 896 O O . VAL A 1 128 ? 0.303 -6.898 0.773 1.00 91.12 128 VAL A O 1
ATOM 899 N N . GLY A 1 129 ? -1.041 -6.048 -0.811 1.00 93.12 129 GLY A N 1
ATOM 900 C CA . GLY A 1 129 ? -0.360 -6.626 -1.962 1.00 93.12 129 GLY A CA 1
ATOM 901 C C . GLY A 1 129 ? 0.166 -5.537 -2.887 1.00 93.12 129 GLY A C 1
ATOM 902 O O . GLY A 1 129 ? -0.615 -4.818 -3.509 1.00 93.12 129 GLY A O 1
ATOM 903 N N . LEU A 1 130 ? 1.488 -5.437 -3.019 1.00 93.50 130 LEU A N 1
ATOM 904 C CA . LEU A 1 130 ? 2.172 -4.527 -3.940 1.00 93.50 130 LEU A CA 1
ATOM 905 C C . LEU A 1 130 ? 2.926 -5.346 -4.990 1.00 93.50 130 LEU A C 1
ATOM 907 O O . LEU A 1 130 ? 3.729 -6.215 -4.648 1.00 93.50 130 LEU A O 1
ATOM 911 N N . THR A 1 131 ? 2.670 -5.087 -6.269 1.00 94.38 131 THR A N 1
ATOM 912 C CA . THR A 1 131 ? 3.368 -5.728 -7.391 1.00 94.38 131 THR A CA 1
ATOM 913 C C . THR A 1 131 ? 3.883 -4.667 -8.343 1.00 94.38 131 THR A C 1
ATOM 915 O O . THR A 1 131 ? 3.113 -3.840 -8.835 1.00 94.38 131 THR A O 1
ATOM 918 N N . GLN A 1 132 ? 5.170 -4.745 -8.659 1.00 94.31 132 GLN A N 1
ATOM 919 C CA . GLN A 1 132 ? 5.856 -3.791 -9.509 1.00 94.31 132 GLN A CA 1
ATOM 920 C C . GLN A 1 132 ? 6.687 -4.509 -10.571 1.00 94.31 132 GLN A C 1
ATOM 922 O O . GLN A 1 132 ? 7.434 -5.440 -10.279 1.00 94.31 132 GLN A O 1
ATOM 927 N N . GLY A 1 133 ? 6.582 -4.039 -11.810 1.00 94.69 133 GLY A N 1
ATOM 928 C CA . GLY A 1 133 ? 7.403 -4.461 -12.935 1.00 94.69 133 GLY A CA 1
ATOM 929 C C . GLY A 1 133 ? 7.962 -3.250 -13.665 1.00 94.69 133 GLY A C 1
ATOM 930 O O . GLY A 1 133 ? 7.229 -2.321 -13.997 1.00 94.69 133 GLY A O 1
ATOM 931 N N . VAL A 1 134 ? 9.262 -3.264 -13.930 1.00 95.62 134 VAL A N 1
ATOM 932 C CA . VAL A 1 134 ? 9.982 -2.203 -14.633 1.00 95.62 134 VAL A CA 1
ATOM 933 C C . VAL A 1 134 ? 10.775 -2.839 -15.763 1.00 95.62 134 VAL A C 1
ATOM 935 O O . VAL A 1 134 ? 11.522 -3.786 -15.534 1.00 95.62 134 VAL A O 1
ATOM 938 N N . ALA A 1 135 ? 10.626 -2.330 -16.983 1.00 94.75 135 ALA A N 1
ATOM 939 C CA . ALA A 1 135 ? 11.271 -2.894 -18.161 1.00 94.75 135 ALA A CA 1
ATOM 940 C C . ALA A 1 135 ? 11.888 -1.824 -19.070 1.00 94.75 135 ALA A C 1
ATOM 942 O O . ALA A 1 135 ? 11.319 -0.754 -19.307 1.00 94.75 135 ALA A O 1
ATOM 943 N N . LYS A 1 136 ? 13.042 -2.166 -19.645 1.00 92.44 136 LYS A N 1
ATOM 944 C CA . LYS A 1 136 ? 13.721 -1.465 -20.733 1.00 92.44 136 LYS A CA 1
ATOM 945 C C . LYS A 1 136 ? 14.114 -2.473 -21.803 1.00 92.44 136 LYS A C 1
ATOM 947 O O . LYS A 1 136 ? 14.786 -3.452 -21.503 1.00 92.44 136 LYS A O 1
ATOM 952 N N . ILE A 1 137 ? 13.741 -2.199 -23.049 1.00 91.69 137 ILE A N 1
ATOM 953 C CA . ILE A 1 137 ? 14.092 -3.028 -24.207 1.00 91.69 137 ILE A CA 1
ATOM 954 C C . ILE A 1 137 ? 14.716 -2.134 -25.283 1.00 91.69 137 ILE A C 1
ATOM 956 O O . ILE A 1 137 ? 14.050 -1.227 -25.795 1.00 91.69 137 ILE A O 1
ATOM 960 N N . GLY A 1 138 ? 15.993 -2.360 -25.600 1.00 89.69 138 GLY A N 1
ATOM 961 C CA . GLY A 1 138 ? 16.794 -1.605 -26.575 1.00 89.69 138 GLY A CA 1
ATOM 962 C C . GLY A 1 138 ? 16.923 -0.104 -26.278 1.00 89.69 138 GLY A C 1
ATOM 963 O O . GLY A 1 138 ? 16.382 0.392 -25.302 1.00 89.69 138 GLY A O 1
ATOM 964 N N . GLY A 1 139 ? 17.582 0.672 -27.146 1.00 89.38 139 GLY A N 1
ATOM 965 C CA . GLY A 1 139 ? 17.707 2.136 -26.993 1.00 89.38 139 GLY A CA 1
ATOM 966 C C . GLY A 1 139 ? 18.466 2.599 -25.738 1.00 89.38 139 GLY A C 1
ATOM 967 O O . GLY A 1 139 ? 19.045 1.797 -25.027 1.00 89.38 139 GLY A O 1
ATOM 968 N N . ILE A 1 140 ? 18.480 3.906 -25.473 1.00 91.62 140 ILE A N 1
ATOM 969 C CA . ILE A 1 140 ? 19.182 4.513 -24.325 1.00 91.62 140 ILE A CA 1
ATOM 970 C C . ILE A 1 140 ? 18.153 5.031 -23.323 1.00 91.62 140 ILE A C 1
ATOM 972 O O . ILE A 1 140 ? 17.153 5.614 -23.737 1.00 91.62 140 ILE A O 1
ATOM 976 N N . GLY A 1 141 ? 18.395 4.864 -22.025 1.00 92.38 141 GLY A N 1
ATOM 977 C CA . GLY A 1 141 ? 17.617 5.494 -20.955 1.00 92.38 141 GLY A CA 1
ATOM 978 C C . GLY A 1 141 ? 17.227 4.511 -19.860 1.00 92.38 141 GLY A C 1
ATOM 979 O O . GLY A 1 141 ? 17.906 3.511 -19.651 1.00 92.38 141 GLY A O 1
ATOM 980 N N . GLY A 1 142 ? 16.119 4.779 -19.176 1.00 93.38 142 GLY A N 1
ATOM 981 C CA . GLY A 1 142 ? 15.700 3.980 -18.034 1.00 93.38 142 GLY A CA 1
ATOM 982 C C . GLY A 1 142 ? 14.235 4.140 -17.665 1.00 93.38 142 GLY A C 1
ATOM 983 O O . GLY A 1 142 ? 13.473 4.873 -18.306 1.00 93.38 142 GLY A O 1
ATOM 984 N N . ALA A 1 143 ? 13.857 3.394 -16.641 1.00 94.31 143 ALA A N 1
ATOM 985 C CA . ALA A 1 143 ? 12.553 3.431 -16.015 1.00 94.31 143 ALA A CA 1
ATOM 986 C C . ALA A 1 143 ? 12.740 3.277 -14.502 1.00 94.31 143 ALA A C 1
ATOM 988 O O . ALA A 1 143 ? 13.527 2.440 -14.056 1.00 94.31 143 ALA A O 1
ATOM 989 N N . THR A 1 144 ? 12.039 4.097 -13.731 1.00 95.75 144 THR A N 1
ATOM 990 C CA . THR A 1 144 ? 12.016 4.081 -12.269 1.00 95.75 144 THR A CA 1
ATOM 991 C C . THR A 1 144 ? 10.579 3.971 -11.799 1.00 95.75 144 THR A C 1
ATOM 993 O O . THR A 1 144 ? 9.670 4.535 -12.407 1.00 95.75 144 THR A O 1
ATOM 996 N N . ALA A 1 145 ? 10.376 3.232 -10.718 1.00 95.44 145 ALA A N 1
ATOM 997 C CA . ALA A 1 145 ? 9.065 2.973 -10.158 1.00 95.44 145 ALA A CA 1
ATOM 998 C C . ALA A 1 145 ? 9.156 2.930 -8.632 1.00 95.44 145 ALA A C 1
ATOM 1000 O O . ALA A 1 145 ? 10.054 2.286 -8.076 1.00 95.44 145 ALA A O 1
ATOM 1001 N N . PHE A 1 146 ? 8.229 3.614 -7.970 1.00 94.75 146 PHE A N 1
ATOM 1002 C CA . PHE A 1 146 ? 8.042 3.555 -6.529 1.00 94.75 146 PHE A CA 1
ATOM 1003 C C . PHE A 1 146 ? 6.590 3.224 -6.203 1.00 94.75 146 PHE A C 1
ATOM 1005 O O . PHE A 1 146 ? 5.658 3.726 -6.836 1.00 94.75 146 PHE A O 1
ATOM 1012 N N . GLN A 1 147 ? 6.396 2.408 -5.180 1.00 94.94 147 GLN A N 1
ATOM 1013 C CA . GLN A 1 147 ? 5.082 2.102 -4.649 1.00 94.94 147 GLN A CA 1
ATOM 1014 C C . GLN A 1 147 ? 5.188 1.975 -3.137 1.00 94.94 147 GLN A C 1
ATOM 1016 O O . GLN A 1 147 ? 6.090 1.313 -2.633 1.00 94.94 147 GLN A O 1
ATOM 1021 N N . ALA A 1 148 ? 4.282 2.612 -2.410 1.00 93.69 148 ALA A N 1
ATOM 1022 C CA . ALA A 1 148 ? 4.267 2.590 -0.961 1.00 93.69 148 ALA A CA 1
ATOM 1023 C C . ALA A 1 148 ? 2.838 2.501 -0.439 1.00 93.69 148 ALA A C 1
ATOM 1025 O O . ALA A 1 148 ? 1.917 3.089 -1.001 1.00 93.69 148 ALA A O 1
ATOM 1026 N N . PHE A 1 149 ? 2.673 1.789 0.663 1.00 93.69 149 PHE A N 1
ATOM 1027 C CA . PHE A 1 149 ? 1.459 1.759 1.447 1.00 93.69 149 PHE A CA 1
ATOM 1028 C C . PHE A 1 149 ? 1.799 1.997 2.911 1.00 93.69 149 PHE A C 1
ATOM 1030 O O . PHE A 1 149 ? 2.736 1.396 3.436 1.00 93.69 149 PHE A O 1
ATOM 1037 N N . VAL A 1 150 ? 1.012 2.834 3.574 1.00 93.88 150 VAL A N 1
ATOM 1038 C CA . VAL A 1 150 ? 1.000 2.946 5.031 1.00 93.88 150 VAL A CA 1
ATOM 1039 C C . VAL A 1 150 ? -0.441 3.018 5.498 1.00 93.88 150 VAL A C 1
ATOM 1041 O O . VAL A 1 150 ? -1.243 3.755 4.931 1.00 93.88 150 VAL A O 1
ATOM 1044 N N . GLY A 1 151 ? -0.791 2.259 6.525 1.00 91.81 151 GLY A N 1
ATOM 1045 C CA . GLY A 1 151 ? -2.143 2.268 7.059 1.00 91.81 151 GLY A CA 1
ATOM 1046 C C . GLY A 1 151 ? -2.229 1.630 8.427 1.00 91.81 151 GLY A C 1
ATOM 1047 O O . GLY A 1 151 ? -1.283 1.000 8.901 1.00 91.81 151 GLY A O 1
ATOM 1048 N N . GLY A 1 152 ? -3.375 1.808 9.064 1.00 89.88 152 GLY A N 1
ATOM 1049 C CA . GLY A 1 152 ? -3.640 1.255 10.372 1.00 89.88 152 GLY A CA 1
ATOM 1050 C C . GLY A 1 152 ? -5.119 1.109 10.671 1.00 89.88 152 GLY A C 1
ATOM 1051 O O . GLY A 1 152 ? -5.991 1.634 9.974 1.00 89.88 152 GLY A O 1
ATOM 1052 N N . GLN A 1 153 ? -5.371 0.347 11.722 1.00 89.44 153 GLN A N 1
ATOM 1053 C CA . GLN A 1 153 ? -6.674 0.137 12.321 1.00 89.44 153 GLN A CA 1
ATOM 1054 C C . GLN A 1 153 ? -6.521 0.297 13.828 1.00 89.44 153 GLN A C 1
ATOM 1056 O O . GLN A 1 153 ? -5.506 -0.110 14.394 1.00 89.44 153 GLN A O 1
ATOM 1061 N N . THR A 1 154 ? -7.509 0.929 14.444 1.00 88.12 154 THR A N 1
ATOM 1062 C CA . THR A 1 154 ? -7.599 1.073 15.890 1.00 88.12 154 THR A CA 1
ATOM 1063 C C . THR A 1 154 ? -9.033 0.832 16.314 1.00 88.12 154 THR A C 1
ATOM 1065 O O . THR A 1 154 ? -9.961 1.475 15.816 1.00 88.12 154 THR A O 1
ATOM 1068 N N . GLN A 1 155 ? -9.193 -0.013 17.318 1.00 85.88 155 GLN A N 1
ATOM 1069 C CA . GLN A 1 155 ? -10.451 -0.353 17.940 1.00 85.88 155 GLN A CA 1
ATOM 1070 C C . GLN A 1 155 ? -10.389 -0.065 19.438 1.00 85.88 155 GLN A C 1
ATOM 1072 O O . GLN A 1 155 ? -9.471 -0.471 20.145 1.00 85.88 155 GLN A O 1
ATOM 1077 N N . ILE A 1 156 ? -11.388 0.658 19.935 1.00 84.88 156 ILE A N 1
ATOM 1078 C CA . ILE A 1 156 ? -11.527 1.016 21.343 1.00 84.88 156 ILE A CA 1
ATOM 1079 C C . ILE A 1 156 ? -12.908 0.578 21.805 1.00 84.88 156 ILE A C 1
ATOM 1081 O O . ILE A 1 156 ? -13.929 1.010 21.270 1.00 84.88 156 ILE A O 1
ATOM 1085 N N . ALA A 1 157 ? -12.941 -0.242 22.845 1.00 84.25 157 ALA A N 1
ATOM 1086 C CA . ALA A 1 157 ? -14.151 -0.655 23.528 1.00 84.25 157 ALA A CA 1
ATOM 1087 C C . ALA A 1 157 ? -14.093 -0.184 24.978 1.00 84.25 157 ALA A C 1
ATOM 1089 O O . ALA A 1 157 ? -13.165 -0.526 25.708 1.00 84.25 157 ALA A O 1
ATOM 1090 N N . SER A 1 158 ? -15.091 0.577 25.409 1.00 84.19 158 SER A N 1
ATOM 1091 C CA . SER A 1 158 ? -15.248 0.965 26.805 1.00 84.19 158 SER A CA 1
ATOM 1092 C C . SER A 1 158 ? -16.533 0.375 27.361 1.00 84.19 158 SER A C 1
ATOM 1094 O O . SER A 1 158 ? -17.579 0.370 26.709 1.00 84.19 158 SER A O 1
ATOM 1096 N N . SER A 1 159 ? -16.438 -0.153 28.573 1.00 82.50 159 SER A N 1
ATOM 1097 C CA . SER A 1 159 ? -17.540 -0.725 29.332 1.00 82.50 159 SER A CA 1
ATOM 1098 C C . SER A 1 159 ? -17.382 -0.353 30.806 1.00 82.50 159 SER A C 1
ATOM 1100 O O . SER A 1 159 ? -16.278 -0.008 31.234 1.00 82.50 159 SER A O 1
ATOM 1102 N N . PRO A 1 160 ? -18.429 -0.510 31.632 1.00 81.31 160 PRO A N 1
ATOM 1103 C CA . PRO A 1 160 ? -18.282 -0.390 33.081 1.00 81.31 160 PRO A CA 1
ATOM 1104 C C . PRO A 1 160 ? -17.216 -1.329 33.676 1.00 81.31 160 PRO A C 1
ATOM 1106 O O . PRO A 1 160 ? -16.691 -1.051 34.748 1.00 81.31 160 PRO A O 1
ATOM 1109 N N . GLY A 1 161 ? -16.895 -2.434 32.991 1.00 76.44 161 GLY A N 1
ATOM 1110 C CA . GLY A 1 161 ? -15.883 -3.405 33.411 1.00 76.44 161 GLY A CA 1
ATOM 1111 C C . GLY A 1 161 ? -14.449 -3.070 32.987 1.00 76.44 161 GLY A C 1
ATOM 1112 O O . GLY A 1 161 ? -13.538 -3.801 33.364 1.00 76.44 161 GLY A O 1
ATOM 1113 N N . GLY A 1 162 ? -14.233 -1.999 32.216 1.00 80.69 162 GLY A N 1
ATOM 1114 C CA . GLY A 1 162 ? -12.908 -1.572 31.770 1.00 80.69 162 GLY A CA 1
ATOM 1115 C C . GLY A 1 162 ? -12.856 -1.120 30.312 1.00 80.69 162 GLY A C 1
ATOM 1116 O O . GLY A 1 162 ? -13.864 -1.108 29.598 1.00 80.69 162 GLY A O 1
ATOM 1117 N N . ILE A 1 163 ? -11.644 -0.756 29.889 1.00 83.19 163 ILE A N 1
ATOM 1118 C CA . ILE A 1 163 ? -11.322 -0.297 28.536 1.00 83.19 163 ILE A CA 1
ATOM 1119 C C . ILE A 1 163 ? -10.434 -1.345 27.863 1.00 83.19 163 ILE A C 1
ATOM 1121 O O . ILE A 1 163 ? -9.462 -1.816 28.450 1.00 83.19 163 ILE A O 1
ATOM 1125 N N . SER A 1 164 ? -10.761 -1.687 26.624 1.00 81.62 164 SER A N 1
ATOM 1126 C CA . SER A 1 164 ? -9.954 -2.521 25.739 1.00 81.62 164 SER A CA 1
ATOM 1127 C C . SER A 1 164 ? -9.588 -1.701 24.510 1.00 81.62 164 SER A C 1
ATOM 1129 O O . SER A 1 164 ? -10.446 -1.048 23.916 1.00 81.62 164 SER A O 1
ATOM 1131 N N . VAL A 1 165 ? -8.304 -1.715 24.168 1.00 84.06 165 VAL A N 1
ATOM 1132 C CA . VAL A 1 165 ? -7.764 -1.057 22.982 1.00 84.06 165 VAL A CA 1
ATOM 1133 C C . VAL A 1 165 ? -6.994 -2.097 22.191 1.00 84.06 165 VAL A C 1
ATOM 1135 O O . VAL A 1 165 ? -6.129 -2.772 22.748 1.00 84.06 165 VAL A O 1
ATOM 1138 N N . GLN A 1 166 ? -7.305 -2.194 20.909 1.00 85.00 166 GLN A N 1
ATOM 1139 C CA . GLN A 1 166 ? -6.568 -2.975 19.937 1.00 85.00 166 GLN A CA 1
ATOM 1140 C C . GLN A 1 166 ? -6.180 -2.048 18.788 1.00 85.00 166 GLN A C 1
ATOM 1142 O O . GLN A 1 166 ? -6.892 -1.093 18.476 1.00 85.00 166 GLN A O 1
ATOM 1147 N N . GLY A 1 167 ? -5.014 -2.274 18.203 1.00 86.31 167 GLY A N 1
ATOM 1148 C CA . GLY A 1 167 ? -4.630 -1.534 17.021 1.00 86.31 167 GLY A CA 1
ATOM 1149 C C . GLY A 1 167 ? -3.439 -2.155 16.330 1.00 86.31 167 GLY A C 1
ATOM 1150 O O . GLY A 1 167 ? -2.560 -2.751 16.957 1.00 86.31 167 GLY A O 1
ATOM 1151 N N . GLN A 1 168 ? -3.414 -1.975 15.021 1.00 88.06 168 GLN A N 1
ATOM 1152 C CA . GLN A 1 168 ? -2.376 -2.483 14.147 1.00 88.06 168 GLN A CA 1
ATOM 1153 C C . GLN A 1 168 ? -2.031 -1.451 13.085 1.00 88.06 168 GLN A C 1
ATOM 1155 O O . GLN A 1 168 ? -2.890 -0.728 12.583 1.00 88.06 168 GLN A O 1
ATOM 1160 N N . THR A 1 169 ? -0.757 -1.398 12.720 1.00 89.88 169 THR A N 1
ATOM 1161 C CA . THR A 1 169 ? -0.262 -0.563 11.630 1.00 89.88 169 THR A CA 1
ATOM 1162 C C . THR A 1 169 ? 0.615 -1.396 10.715 1.00 89.88 169 THR A C 1
ATOM 1164 O O . THR A 1 169 ? 1.282 -2.338 11.141 1.00 89.88 169 THR A O 1
ATOM 1167 N N . VAL A 1 170 ? 0.603 -1.054 9.434 1.00 92.75 170 VAL A N 1
ATOM 1168 C CA . VAL A 1 170 ? 1.441 -1.688 8.425 1.00 92.75 170 VAL A CA 1
ATOM 1169 C C . VAL A 1 170 ? 2.024 -0.629 7.505 1.00 92.75 170 VAL A C 1
ATOM 1171 O O . VAL A 1 170 ? 1.355 0.334 7.126 1.00 92.75 17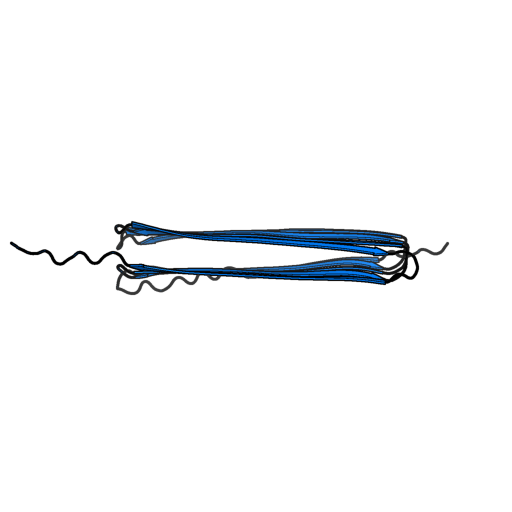0 VAL A O 1
ATOM 1174 N N . GLY A 1 171 ? 3.287 -0.827 7.146 1.00 92.38 171 GLY A N 1
ATOM 1175 C CA . GLY A 1 171 ? 3.988 -0.056 6.134 1.00 92.38 171 GLY A CA 1
ATOM 1176 C C . GLY A 1 171 ? 4.696 -1.001 5.173 1.00 92.38 171 GLY A C 1
ATOM 1177 O O . GLY A 1 171 ? 5.368 -1.934 5.609 1.00 92.38 171 GLY A O 1
ATOM 1178 N N . ALA A 1 172 ? 4.552 -0.767 3.875 1.00 92.50 172 ALA A N 1
ATOM 1179 C CA . ALA A 1 172 ? 5.245 -1.515 2.835 1.00 92.50 172 ALA A CA 1
ATOM 1180 C C . ALA A 1 172 ? 5.698 -0.558 1.736 1.00 92.50 172 ALA A C 1
ATOM 1182 O O . ALA A 1 172 ? 4.906 0.246 1.252 1.00 92.50 172 ALA A O 1
ATOM 1183 N N . THR A 1 173 ? 6.955 -0.671 1.313 1.00 93.38 173 THR A N 1
ATOM 1184 C CA . THR A 1 173 ? 7.531 0.189 0.274 1.00 93.38 173 THR A CA 1
ATOM 1185 C C . THR A 1 173 ? 8.336 -0.650 -0.705 1.00 93.38 173 THR A C 1
ATOM 1187 O O . THR A 1 173 ? 9.070 -1.554 -0.311 1.00 93.38 173 THR A O 1
ATOM 1190 N N . GLN A 1 174 ? 8.219 -0.324 -1.986 1.00 94.25 174 GLN A N 1
ATOM 1191 C CA . GLN A 1 174 ? 8.992 -0.891 -3.077 1.00 94.25 174 GLN A CA 1
ATOM 1192 C C . GLN A 1 174 ? 9.588 0.221 -3.927 1.00 94.25 174 GLN A C 1
ATOM 1194 O O . GLN A 1 174 ? 8.947 1.230 -4.225 1.00 94.25 174 GLN A O 1
ATOM 1199 N N . PHE A 1 175 ? 10.814 -0.018 -4.372 1.00 94.38 175 PHE A N 1
ATOM 1200 C CA . PHE A 1 175 ? 11.492 0.800 -5.358 1.00 94.38 175 PHE A CA 1
ATOM 1201 C C . PHE A 1 175 ? 12.177 -0.116 -6.366 1.00 94.38 175 PHE A C 1
ATOM 1203 O O . PHE A 1 175 ? 12.743 -1.151 -6.011 1.00 94.38 175 PHE A O 1
ATOM 1210 N N . SER A 1 176 ? 12.118 0.237 -7.643 1.00 95.38 176 SER A N 1
ATOM 1211 C CA . SER A 1 176 ? 12.852 -0.474 -8.685 1.00 95.38 176 SER A CA 1
ATOM 1212 C C . SER A 1 176 ? 13.260 0.494 -9.775 1.00 95.38 176 SER A C 1
ATOM 1214 O O . SER A 1 176 ? 12.514 1.399 -10.147 1.00 95.38 176 SER A O 1
ATOM 1216 N N . ALA A 1 177 ? 14.452 0.270 -10.306 1.00 94.69 177 ALA A N 1
ATOM 1217 C CA . ALA A 1 177 ? 15.003 1.049 -11.390 1.00 94.69 177 ALA A CA 1
ATOM 1218 C C . ALA A 1 177 ? 15.704 0.114 -12.367 1.00 94.69 177 ALA A C 1
ATOM 1220 O O . ALA A 1 177 ? 16.404 -0.813 -11.962 1.00 94.69 177 ALA A O 1
ATOM 1221 N N . VAL A 1 178 ? 15.534 0.381 -13.654 1.00 95.88 178 VAL A N 1
ATOM 1222 C CA . VAL A 1 178 ? 16.326 -0.241 -14.712 1.00 95.88 178 VAL A CA 1
ATOM 1223 C C . VAL A 1 178 ? 16.875 0.856 -15.606 1.00 95.88 178 VAL A C 1
ATOM 1225 O O . VAL A 1 178 ? 16.183 1.821 -15.937 1.00 95.88 178 VAL A O 1
ATOM 1228 N N . ALA A 1 179 ? 18.122 0.698 -16.019 1.00 93.56 179 ALA A N 1
ATOM 1229 C CA . ALA A 1 179 ? 18.772 1.564 -16.984 1.00 93.56 179 ALA A CA 1
ATOM 1230 C C . ALA A 1 179 ? 19.444 0.701 -18.048 1.00 93.56 179 ALA A C 1
ATOM 1232 O O . ALA A 1 179 ? 19.794 -0.452 -17.798 1.00 93.56 179 ALA A O 1
ATOM 1233 N N . GLY A 1 180 ? 19.597 1.254 -19.244 1.00 89.00 180 GLY A N 1
ATOM 1234 C CA . GLY A 1 180 ? 20.121 0.516 -20.376 1.00 89.00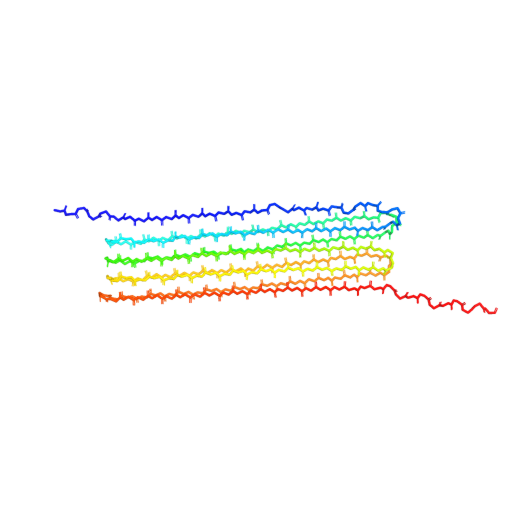 180 GLY A CA 1
ATOM 1235 C C . GLY A 1 180 ? 20.692 1.413 -21.465 1.00 89.00 180 GLY A C 1
ATOM 1236 O O . GLY A 1 180 ? 20.193 2.513 -21.726 1.00 89.00 180 GLY A O 1
ATOM 1237 N N . GLY A 1 181 ? 21.756 0.918 -22.093 1.00 88.62 181 GLY A N 1
ATOM 1238 C CA . GLY A 1 181 ? 22.346 1.468 -23.308 1.00 88.62 181 GLY A CA 1
ATOM 1239 C C . GLY A 1 181 ? 21.836 0.774 -24.577 1.00 88.62 181 GLY A C 1
ATOM 1240 O O . GLY A 1 181 ? 20.997 -0.132 -24.507 1.00 88.62 181 GLY A O 1
ATOM 1241 N N . PRO A 1 182 ? 22.355 1.164 -25.755 1.00 86.19 182 PRO A N 1
ATOM 1242 C CA . PRO A 1 182 ? 21.965 0.560 -27.022 1.00 86.19 182 PRO A CA 1
ATOM 1243 C C . PRO A 1 182 ? 22.065 -0.970 -26.946 1.00 86.19 182 PRO A C 1
ATOM 1245 O O . PRO A 1 182 ? 23.049 -1.488 -26.429 1.00 86.19 182 PRO A O 1
ATOM 1248 N N . TRP A 1 183 ? 21.056 -1.676 -27.466 1.00 86.00 183 TRP A N 1
ATOM 1249 C CA . TRP A 1 183 ? 20.991 -3.150 -27.496 1.00 86.00 183 TRP A CA 1
ATOM 1250 C C . TRP A 1 183 ? 20.872 -3.850 -26.131 1.00 86.00 183 TRP A C 1
ATOM 1252 O O . TRP A 1 183 ? 20.891 -5.075 -26.081 1.00 86.00 183 TRP A O 1
ATOM 1262 N N . SER A 1 184 ? 20.690 -3.107 -25.036 1.00 88.94 184 SER A N 1
ATOM 1263 C CA . SER A 1 184 ? 20.447 -3.701 -23.717 1.00 88.94 184 SER A CA 1
ATOM 1264 C C . SER A 1 184 ? 18.965 -3.978 -23.467 1.00 88.94 184 SER A C 1
ATOM 1266 O O . SER A 1 184 ? 18.092 -3.216 -23.890 1.00 88.94 184 SER A O 1
ATOM 1268 N N . ASN A 1 185 ? 18.697 -5.057 -22.735 1.00 92.56 185 ASN A N 1
ATOM 1269 C CA . ASN A 1 185 ? 17.380 -5.390 -22.211 1.00 92.56 185 ASN A CA 1
ATOM 1270 C C . ASN A 1 185 ? 17.510 -5.593 -20.701 1.00 92.56 185 ASN A C 1
ATOM 1272 O O . ASN A 1 185 ? 18.347 -6.377 -20.259 1.00 92.56 185 ASN A O 1
ATOM 1276 N N . ALA A 1 186 ? 16.700 -4.887 -19.921 1.00 92.00 186 ALA A N 1
ATOM 1277 C CA . ALA A 1 186 ? 16.710 -4.964 -18.467 1.00 92.00 186 ALA A CA 1
ATOM 1278 C C . ALA A 1 186 ? 15.275 -5.014 -17.950 1.00 92.00 186 ALA A C 1
ATOM 1280 O O . ALA A 1 186 ? 14.432 -4.212 -18.358 1.00 92.00 186 ALA A O 1
ATOM 1281 N N . VAL A 1 187 ? 15.001 -5.955 -17.051 1.00 93.31 187 VAL A N 1
ATOM 1282 C CA . VAL A 1 187 ? 13.697 -6.119 -16.408 1.00 93.31 187 VAL A CA 1
ATOM 1283 C C . VAL A 1 187 ? 13.925 -6.335 -14.920 1.00 93.31 187 VAL A C 1
ATOM 1285 O O . VAL A 1 187 ? 14.768 -7.140 -14.535 1.00 93.31 187 VAL A O 1
ATOM 1288 N N . ALA A 1 188 ? 13.171 -5.617 -14.097 1.00 94.25 188 ALA A N 1
ATOM 1289 C CA . ALA A 1 188 ? 13.107 -5.817 -12.660 1.00 94.25 188 ALA A CA 1
ATOM 1290 C C . ALA A 1 188 ? 11.645 -6.037 -12.266 1.00 94.25 188 ALA A C 1
ATOM 1292 O O . ALA A 1 188 ? 10.771 -5.262 -12.654 1.00 94.25 188 ALA A O 1
ATOM 1293 N N . GLY A 1 189 ? 11.387 -7.100 -11.511 1.00 92.25 189 GLY A N 1
ATOM 1294 C CA . GLY A 1 189 ? 10.080 -7.404 -10.940 1.00 92.25 189 GLY A CA 1
ATOM 1295 C C . GLY A 1 189 ? 10.201 -7.548 -9.431 1.00 92.25 189 GLY A C 1
ATOM 1296 O O . GLY A 1 189 ? 11.167 -8.132 -8.944 1.00 92.25 189 GLY A O 1
ATOM 1297 N N . SER A 1 190 ? 9.235 -7.012 -8.694 1.00 91.00 190 SER A N 1
ATOM 1298 C CA . SER A 1 190 ? 9.152 -7.159 -7.245 1.00 91.00 190 SER A CA 1
ATOM 1299 C C . SER A 1 190 ? 7.704 -7.343 -6.811 1.00 91.00 190 SER A C 1
ATOM 1301 O O . SER A 1 190 ? 6.778 -6.794 -7.413 1.00 91.00 190 SER A O 1
ATOM 1303 N N . GLN A 1 191 ? 7.522 -8.130 -5.757 1.00 92.00 191 GLN A N 1
ATOM 1304 C CA . GLN A 1 191 ? 6.242 -8.352 -5.111 1.00 92.00 191 GLN A CA 1
ATOM 1305 C C . GLN A 1 191 ? 6.443 -8.334 -3.596 1.00 92.00 191 GLN A C 1
ATOM 1307 O O . GLN A 1 191 ? 7.391 -8.923 -3.081 1.00 92.00 191 GLN A O 1
ATOM 1312 N N . VAL A 1 192 ? 5.549 -7.650 -2.888 1.00 92.69 192 VAL A N 1
ATOM 1313 C CA . VAL A 1 192 ? 5.507 -7.574 -1.427 1.00 92.69 192 VAL A CA 1
ATOM 1314 C C . VAL A 1 192 ? 4.072 -7.848 -1.023 1.00 92.69 192 VAL A C 1
ATOM 1316 O O . VAL A 1 192 ? 3.151 -7.190 -1.506 1.00 92.69 192 VAL A O 1
ATOM 1319 N N . GLY A 1 193 ? 3.908 -8.842 -0.158 1.00 90.19 193 GLY A N 1
ATOM 1320 C CA . GLY A 1 193 ? 2.660 -9.158 0.516 1.00 90.19 193 GLY A CA 1
ATOM 1321 C C . GLY A 1 193 ? 2.858 -8.986 2.014 1.00 90.19 193 GLY A C 1
ATOM 1322 O O . GLY A 1 193 ? 3.816 -9.534 2.559 1.00 90.19 193 GLY A O 1
ATOM 1323 N N . VAL A 1 194 ? 1.985 -8.230 2.672 1.00 90.31 194 VAL A N 1
ATOM 1324 C CA . VAL A 1 194 ? 1.951 -8.140 4.132 1.00 90.31 194 VAL A CA 1
ATOM 1325 C C . VAL A 1 194 ? 0.530 -8.383 4.595 1.00 90.31 194 VAL A C 1
ATOM 1327 O O . VAL A 1 194 ? -0.368 -7.616 4.263 1.00 90.31 194 VAL A O 1
ATOM 1330 N N . THR A 1 195 ? 0.349 -9.424 5.397 1.00 88.56 195 THR A N 1
ATOM 1331 C CA . THR A 1 195 ? -0.932 -9.732 6.024 1.00 88.56 195 THR A CA 1
ATOM 1332 C C . THR A 1 195 ? -0.747 -9.685 7.533 1.00 88.56 195 THR A C 1
ATOM 1334 O O . THR A 1 195 ? 0.045 -10.443 8.094 1.00 88.56 195 THR A O 1
ATOM 1337 N N . LEU A 1 196 ? -1.478 -8.787 8.186 1.00 86.81 196 LEU A N 1
ATOM 1338 C CA . LEU A 1 196 ? -1.584 -8.712 9.636 1.00 86.81 196 LEU A CA 1
ATOM 1339 C C . LEU A 1 196 ? -2.998 -9.103 10.033 1.00 86.81 196 LEU A C 1
ATOM 1341 O O . LEU A 1 196 ? -3.976 -8.607 9.469 1.00 86.81 196 LEU A O 1
ATOM 1345 N N . GLN A 1 197 ? -3.095 -10.009 10.997 1.00 85.56 197 GLN A N 1
ATOM 1346 C CA . GLN A 1 197 ? -4.357 -10.406 11.588 1.00 85.56 197 GLN A CA 1
ATOM 1347 C C . GLN A 1 197 ? -4.172 -10.523 13.091 1.00 85.56 197 GLN A C 1
ATOM 1349 O O . GLN A 1 197 ? -3.256 -11.198 13.565 1.00 85.56 197 GLN A O 1
ATOM 1354 N N . GLN A 1 198 ? -5.065 -9.890 13.837 1.00 84.19 198 GLN A N 1
ATOM 1355 C CA . GLN A 1 198 ? -5.068 -9.960 15.285 1.00 84.19 198 GLN A CA 1
ATOM 1356 C C . GLN A 1 198 ? -6.494 -10.150 15.781 1.00 84.19 198 GLN A C 1
ATOM 1358 O O . GLN A 1 198 ? -7.431 -9.526 15.285 1.00 84.19 198 GLN A O 1
ATOM 1363 N N . GLY A 1 199 ? -6.654 -11.028 16.766 1.00 80.81 199 GLY A N 1
ATOM 1364 C CA . GLY A 1 199 ? -7.917 -11.234 17.453 1.00 80.81 199 GLY A CA 1
ATOM 1365 C C . GLY A 1 199 ? -7.705 -11.256 18.955 1.00 80.81 199 GLY A C 1
ATOM 1366 O O . GLY A 1 199 ? -6.729 -11.833 19.438 1.00 80.81 199 GLY A O 1
ATOM 1367 N N . GLN A 1 200 ? -8.630 -10.646 19.686 1.00 79.94 200 GLN A N 1
ATOM 1368 C CA . GLN A 1 200 ? -8.629 -10.653 21.138 1.00 79.94 200 GLN A CA 1
ATOM 1369 C C . GLN A 1 200 ? -9.986 -11.104 21.670 1.00 79.94 200 GLN A C 1
ATOM 1371 O O . GLN A 1 200 ? -11.044 -10.655 21.224 1.00 79.94 200 GLN A O 1
ATOM 1376 N N . ILE A 1 201 ? -9.932 -11.976 22.675 1.00 77.81 201 ILE A N 1
ATOM 1377 C CA . ILE A 1 201 ? -11.067 -12.311 23.527 1.00 77.81 201 ILE A CA 1
ATOM 1378 C C . ILE A 1 201 ? -10.770 -11.714 24.897 1.00 77.81 201 ILE A C 1
ATOM 1380 O O . ILE A 1 201 ? -9.739 -12.013 25.496 1.00 77.81 201 ILE A O 1
ATOM 1384 N N . SER A 1 202 ? -11.658 -10.859 25.387 1.00 72.75 202 SER A N 1
ATOM 1385 C CA . SER A 1 202 ? -11.584 -10.319 26.741 1.00 72.75 202 SER A CA 1
ATOM 1386 C C . SER A 1 202 ? -12.838 -10.714 27.503 1.00 72.75 202 SER A C 1
ATOM 1388 O O . SER A 1 202 ? -13.946 -10.572 26.986 1.00 72.75 202 SER A O 1
ATOM 1390 N N . ALA A 1 203 ? -12.665 -11.219 28.720 1.00 71.50 203 ALA A N 1
ATOM 1391 C CA . ALA A 1 203 ? -13.754 -11.533 29.631 1.00 71.50 203 ALA A CA 1
ATOM 1392 C C . ALA A 1 203 ? -13.549 -10.761 30.936 1.00 71.50 203 ALA A C 1
ATOM 1394 O O . ALA A 1 203 ? -12.452 -10.770 31.498 1.00 71.50 203 ALA A O 1
ATOM 1395 N N . ALA A 1 204 ? -14.596 -10.097 31.427 1.00 64.81 204 ALA A N 1
ATOM 1396 C CA . ALA A 1 204 ? -14.544 -9.470 32.743 1.00 64.81 204 ALA A CA 1
ATOM 1397 C C . ALA A 1 204 ? -14.315 -10.541 33.832 1.00 64.81 204 ALA A C 1
ATOM 1399 O O . ALA A 1 204 ? -14.902 -11.626 33.744 1.00 64.81 204 ALA A O 1
ATOM 1400 N N . PRO A 1 205 ? -13.496 -10.262 34.865 1.00 57.31 205 PRO A N 1
ATOM 1401 C CA . PRO A 1 205 ? -13.278 -11.208 35.950 1.00 57.31 205 PRO A CA 1
ATOM 1402 C C . PRO A 1 205 ? -14.610 -11.549 36.621 1.00 57.31 205 PRO A C 1
ATOM 1404 O O . PRO A 1 205 ? -15.371 -10.663 37.018 1.00 57.31 205 PRO A O 1
ATOM 1407 N N . SER A 1 206 ? -14.895 -12.845 36.760 1.00 57.59 206 SER A N 1
ATOM 1408 C CA . SER A 1 206 ? -16.030 -13.310 37.551 1.00 57.59 206 SER A CA 1
ATOM 1409 C C . SER A 1 206 ? -15.833 -12.834 38.986 1.00 57.59 206 SER A C 1
ATOM 1411 O O . SER A 1 206 ? -14.851 -13.214 39.630 1.00 57.59 206 SER A O 1
ATOM 1413 N N . ARG A 1 207 ? -16.743 -11.995 39.494 1.00 56.81 207 ARG A N 1
ATOM 1414 C CA . ARG A 1 207 ? -16.747 -11.607 40.908 1.00 56.81 207 ARG A CA 1
ATOM 1415 C C . ARG A 1 207 ? -16.715 -12.897 41.742 1.00 56.81 207 ARG A C 1
ATOM 1417 O O . ARG A 1 207 ? -17.590 -13.739 41.527 1.00 56.81 207 ARG A O 1
ATOM 1424 N N . PRO A 1 208 ? -15.741 -13.090 42.651 1.00 54.06 208 PRO A N 1
ATOM 1425 C CA . PRO A 1 208 ? -15.747 -14.267 43.506 1.00 54.06 208 PRO A CA 1
ATOM 1426 C C . PRO A 1 208 ? -17.060 -14.288 44.302 1.00 54.06 208 PRO A C 1
ATOM 1428 O O . PRO A 1 208 ? -17.547 -13.212 44.681 1.00 54.06 208 PRO A O 1
ATOM 1431 N N . PRO A 1 209 ? -17.663 -15.471 44.524 1.00 59.34 209 PRO A N 1
ATOM 1432 C CA . PRO A 1 209 ? -18.897 -15.572 45.287 1.00 59.34 209 PRO A CA 1
ATOM 1433 C C . PRO A 1 209 ? -18.696 -14.887 46.637 1.00 59.34 209 PRO A C 1
ATOM 1435 O O . PRO A 1 209 ? -17.688 -15.103 47.316 1.00 59.34 209 PRO A O 1
ATOM 1438 N N . ARG A 1 210 ? -19.635 -14.004 46.990 1.00 62.16 210 ARG A N 1
ATOM 1439 C CA . ARG A 1 210 ? -19.649 -13.349 48.296 1.00 62.16 210 ARG A CA 1
ATOM 1440 C C . ARG A 1 210 ? -19.711 -14.476 49.330 1.00 62.16 210 ARG A C 1
ATOM 1442 O O . ARG A 1 210 ? -20.661 -15.250 49.320 1.00 62.16 210 ARG A O 1
ATOM 1449 N N . ARG A 1 211 ? -18.677 -14.618 50.166 1.00 63.03 211 ARG A N 1
ATOM 1450 C CA . ARG A 1 211 ? -18.823 -15.375 51.410 1.00 63.03 211 ARG A CA 1
ATOM 1451 C C . ARG A 1 211 ? -19.709 -14.512 52.291 1.00 63.03 211 ARG A C 1
ATOM 1453 O O . ARG A 1 211 ? -19.234 -13.510 52.824 1.00 63.03 211 ARG A O 1
ATOM 1460 N N . ASP A 1 212 ? -20.993 -14.832 52.320 1.00 68.69 212 ASP A N 1
ATOM 1461 C CA . ASP A 1 212 ? -21.874 -14.288 53.341 1.00 68.69 212 ASP A CA 1
ATOM 1462 C C . ASP A 1 212 ? -21.343 -14.770 54.712 1.00 68.69 212 ASP A C 1
ATOM 1464 O O . ASP A 1 212 ? -20.917 -15.929 54.805 1.00 68.69 212 ASP A O 1
ATOM 1468 N N . PRO A 1 213 ? -21.224 -13.870 55.707 1.00 69.38 213 PRO A N 1
ATOM 1469 C CA . PRO A 1 213 ? -20.736 -14.203 57.044 1.00 69.38 213 PRO A CA 1
ATOM 1470 C C . PRO A 1 213 ? -21.691 -15.119 57.813 1.00 69.38 213 PRO A C 1
ATOM 1472 O O . PRO A 1 213 ? -22.920 -15.022 57.592 1.00 69.38 213 PRO A O 1
#

Sequence (213 aa):
MNKRLTLSAVVVLLMCSGAFASTGHQLQSGSIGQLQSGSIGSAMLVGRAAGAGSAENAVIVPFGQNQYRRNSASNTTVFQTQNGLLAQGATVVGRGGISGVLQRAGVDVGQGQLVAGPVTLQGEKIDVGLTQGVAKIGGIGGATAFQAFVGGQTQIASSPGGISVQGQTVGATQFSAVAGGPWSNAVAGSQVGVTLQQGQISAAPSRPPRRDP

Solvent-accessible surface area (backbone atoms only — not comparable to full-atom values): 11188 Å² total; per-residue (Å²): 134,84,81,68,72,65,56,68,55,78,52,79,51,79,48,73,52,77,58,63,67,53,70,50,73,73,49,96,80,69,37,49,38,44,35,43,37,39,39,44,36,41,36,42,40,45,35,41,43,44,38,69,55,72,42,72,51,74,49,75,49,75,51,72,51,76,49,77,50,73,40,82,92,65,57,30,38,39,40,38,39,38,40,34,39,39,38,40,33,36,41,29,41,35,37,40,36,38,26,30,37,42,39,39,38,41,37,42,40,38,40,38,39,39,40,51,80,62,36,36,41,40,37,40,35,43,37,38,40,42,39,39,37,33,35,34,39,35,22,35,39,30,20,39,39,40,40,36,39,40,34,38,39,40,39,38,40,39,37,88,84,47,75,49,76,51,71,53,73,52,74,50,78,51,75,51,72,39,67,38,47,75,82,30,71,38,76,49,77,51,75,50,76,48,78,49,73,51,74,49,80,45,67,58,81,77,75,74,80,80,79,77,130

pLDDT: mean 80.06, std 15.2, range [37.62, 95.88]

Radius of gyration: 25.04 Å; Cα contacts (8 Å, |Δi|>4): 615; chains: 1; bounding b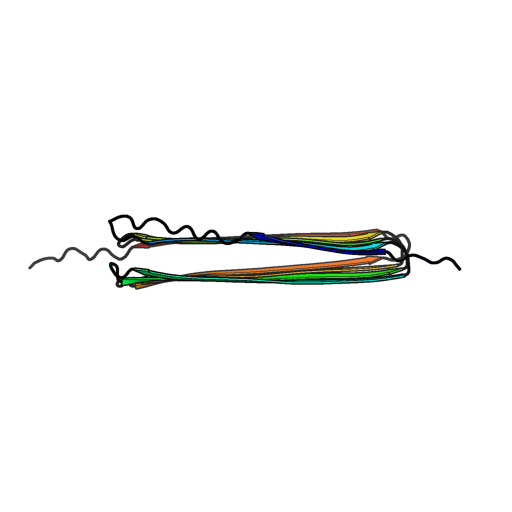ox: 55×30×99 Å